Protein AF-A0A811MBF2-F1 (afdb_monomer_lite)

InterPro domains:
  IPR002937 Amine oxidase [PF01593] (70-263)
  IPR036188 FAD/NAD(P)-binding domain superfamily [SSF51905] (70-262)
  IPR050464 Zeta Carotene Desaturase and Related Oxidoreductases [PTHR42923] (68-263)

Secondary structure (DSSP, 8-state):
-PPPPPPGGGSHHHHHHHHHHHHHHHHHHHHHHHHHHTS---------------EEE-THHHHTSEEE-SSS-EEESS---EETT-HHHHHHHHHTT-GGGEEEPPSEEEEE-TTSTT-EEEEE--TT-SSHHHHHHHH--SS--HHHHHHHHHHHHHHHHHHHHHHHHTTTSBHHHHHHHTT--HHHIIIIIHHHHHHHHSS-TTTSBHHHHHHHHHHHHHSTTTT-EEEESS-HIIIIIHHHHHHHHTTT-EE-SS-----PPP-

Radius of gyration: 23.05 Å; chains: 1; bounding box: 49×71×62 Å

Foldseek 3Di:
DDDDDDDPPVCVVVVVVVVVVVVVVVVVVVVVVVVVVPDDDDDDDDDDDDADAAEDDACAVQLVQWDADPVGDIDGVDADKDAPLPVVVCVLCVVLVQNVQWAWDALKDWAQDPVDPPDIWMQHQDLPDQFRNLVSLVPTPPQDDPVLSVLVVQLCVCLQVVPPVVLVVQQVDFQQRSCVVSVRDVSNQVRPVQVVVCVQPNDHSRPHGSSSVSVQVNQNRNDSRRGTIIDGNDDRNVSPVVSVQVVSVVSVHDYDYPDDDPDDDDD

pLDDT: me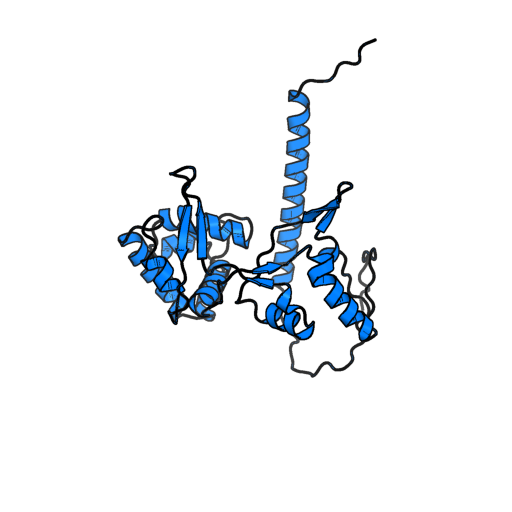an 74.07, std 22.41, range [22.8, 96.19]

Structure (mmCIF, N/CA/C/O backbone):
data_AF-A0A811MBF2-F1
#
_entry.id   AF-A0A811MBF2-F1
#
loop_
_atom_site.group_PDB
_atom_site.id
_atom_site.type_symbol
_atom_site.label_atom_id
_atom_site.label_alt_id
_atom_site.label_comp_id
_atom_site.label_asym_id
_atom_site.label_entity_id
_atom_site.label_seq_id
_atom_site.pdbx_PDB_ins_code
_atom_site.Cartn_x
_atom_site.Cartn_y
_atom_site.Cartn_z
_atom_site.occupancy
_atom_site.B_iso_or_equiv
_atom_site.auth_seq_id
_atom_site.auth_comp_id
_atom_site.auth_asym_id
_atom_site.auth_atom_id
_atom_site.pdbx_PDB_model_num
ATOM 1 N N . MET A 1 1 ? -26.032 52.764 3.523 1.00 35.91 1 MET A N 1
ATOM 2 C CA . MET A 1 1 ? -24.667 52.686 4.085 1.00 35.91 1 MET A CA 1
ATOM 3 C C . MET A 1 1 ? -24.124 51.307 3.730 1.00 35.91 1 MET A C 1
ATOM 5 O O . MET A 1 1 ? -24.460 50.338 4.392 1.00 35.91 1 MET A O 1
ATOM 9 N N . ALA A 1 2 ? -23.457 51.191 2.578 1.00 30.20 2 ALA A N 1
ATOM 10 C CA . ALA A 1 2 ? -22.986 49.915 2.039 1.00 30.20 2 ALA A CA 1
ATOM 11 C C . ALA A 1 2 ? -21.617 49.575 2.647 1.00 30.20 2 ALA A C 1
ATOM 13 O O . ALA A 1 2 ? -20.680 50.363 2.529 1.00 30.20 2 ALA A O 1
ATOM 14 N N . LEU A 1 3 ? -21.520 48.429 3.322 1.00 31.78 3 LEU A N 1
ATOM 15 C CA . LEU A 1 3 ? -20.260 47.874 3.812 1.00 31.78 3 LEU A CA 1
ATOM 16 C C . LEU A 1 3 ? -19.504 47.262 2.627 1.00 31.78 3 LEU A C 1
ATOM 18 O O . LEU A 1 3 ? -20.006 46.360 1.960 1.00 31.78 3 LEU A O 1
ATOM 22 N N . ALA A 1 4 ? -18.315 47.791 2.348 1.00 34.44 4 ALA A N 1
ATOM 23 C CA . ALA A 1 4 ? -17.444 47.323 1.279 1.00 34.44 4 ALA A CA 1
ATOM 24 C C . ALA A 1 4 ? -16.901 45.917 1.590 1.00 34.44 4 ALA A C 1
ATOM 26 O O . ALA A 1 4 ? -16.274 45.699 2.626 1.00 34.44 4 ALA A O 1
ATOM 27 N N . VAL A 1 5 ? -17.120 44.972 0.675 1.00 36.19 5 VAL A N 1
ATOM 28 C CA . VAL A 1 5 ? -16.482 43.648 0.686 1.00 36.19 5 VAL A CA 1
ATOM 29 C C . VAL A 1 5 ? -15.061 43.800 0.119 1.00 36.19 5 VAL A C 1
ATOM 31 O O . VAL A 1 5 ? -14.921 44.299 -1.000 1.00 36.19 5 VAL A O 1
ATOM 34 N N . PRO A 1 6 ? -13.992 43.422 0.845 1.00 35.34 6 PRO A N 1
ATOM 35 C CA . PRO A 1 6 ? -12.628 43.569 0.347 1.00 35.34 6 PRO A CA 1
ATOM 36 C C . PRO A 1 6 ? -12.298 42.507 -0.716 1.00 35.34 6 PRO A C 1
ATOM 38 O O . PRO A 1 6 ? -12.704 41.351 -0.612 1.00 35.34 6 PRO A O 1
ATOM 41 N N . SER A 1 7 ? -11.550 42.919 -1.745 1.00 34.53 7 SER A N 1
ATOM 42 C CA . SER A 1 7 ? -11.207 42.110 -2.927 1.00 34.53 7 SER A CA 1
ATOM 43 C C . SER A 1 7 ? -10.317 40.879 -2.625 1.00 34.53 7 SER A C 1
ATOM 45 O O . SER A 1 7 ? -9.602 40.879 -1.621 1.00 34.53 7 SER A O 1
ATOM 47 N N . PRO A 1 8 ? -10.271 39.862 -3.516 1.00 40.91 8 PRO A N 1
ATOM 48 C CA . PRO A 1 8 ? -9.603 38.564 -3.297 1.00 40.91 8 PRO A CA 1
ATOM 49 C C . PRO A 1 8 ? -8.087 38.606 -3.032 1.00 40.91 8 PRO A C 1
ATOM 51 O O . PRO A 1 8 ? -7.500 37.605 -2.626 1.00 40.91 8 PRO A O 1
ATOM 54 N N . VAL A 1 9 ? -7.432 39.749 -3.248 1.00 39.28 9 VAL A N 1
ATOM 55 C CA . VAL A 1 9 ? -5.968 39.887 -3.167 1.00 39.28 9 VAL A CA 1
ATOM 56 C C . VAL A 1 9 ? -5.466 39.996 -1.715 1.00 39.28 9 VAL A C 1
ATOM 58 O O . VAL A 1 9 ? -4.301 39.722 -1.441 1.00 39.28 9 VAL A O 1
ATOM 61 N N . THR A 1 10 ? -6.333 40.311 -0.746 1.00 38.22 10 THR A N 1
ATOM 62 C CA . THR A 1 10 ? -5.935 40.498 0.665 1.00 38.22 10 THR A CA 1
ATOM 63 C C . THR A 1 10 ? -5.893 39.208 1.498 1.00 38.22 10 THR A C 1
ATOM 65 O O . THR A 1 10 ? -5.309 39.209 2.580 1.00 38.22 10 THR A O 1
ATOM 68 N N . TRP A 1 11 ? -6.440 38.089 1.003 1.00 32.41 11 TRP A N 1
ATOM 69 C CA . TRP A 1 11 ? -6.531 36.817 1.747 1.00 32.41 11 TRP A CA 1
ATOM 70 C C . TRP A 1 11 ? -5.390 35.827 1.469 1.00 32.41 11 TRP A C 1
ATOM 72 O O . TRP A 1 11 ? -5.119 34.945 2.289 1.00 32.41 11 TRP A O 1
ATOM 82 N N . ALA A 1 12 ? -4.677 35.982 0.351 1.00 32.72 12 ALA A N 1
ATOM 83 C CA . ALA A 1 12 ? -3.612 35.066 -0.060 1.00 32.72 12 ALA A CA 1
ATOM 84 C C . ALA A 1 12 ? -2.465 34.908 0.970 1.00 32.72 12 ALA A C 1
ATOM 86 O O . ALA A 1 12 ? -2.059 33.770 1.221 1.00 32.72 12 ALA A O 1
ATOM 87 N N . PRO A 1 13 ? -1.970 35.970 1.646 1.00 31.62 13 PRO A N 1
ATOM 88 C CA . PRO A 1 13 ? -0.874 35.829 2.609 1.00 31.62 13 PRO A CA 1
ATOM 89 C C . PRO A 1 13 ? -1.280 35.038 3.860 1.00 31.62 13 PRO A C 1
ATOM 91 O O . PRO A 1 13 ? -0.499 34.237 4.368 1.00 31.62 13 PRO A O 1
ATOM 94 N N . LEU A 1 14 ? -2.518 35.218 4.335 1.00 31.67 14 LEU A N 1
ATOM 95 C CA . LEU A 1 14 ? -3.053 34.544 5.523 1.00 31.67 14 LEU A CA 1
ATOM 96 C C . LEU A 1 14 ? -3.277 33.049 5.278 1.00 31.67 14 LEU A C 1
ATOM 98 O O . LEU A 1 14 ? -2.923 32.237 6.131 1.00 31.67 14 LEU A O 1
ATOM 102 N N . VAL A 1 15 ? -3.785 32.676 4.099 1.00 35.84 15 VAL A N 1
ATOM 103 C CA . VAL A 1 15 ? -3.974 31.269 3.707 1.00 35.84 15 VAL A CA 1
ATOM 104 C C . VAL A 1 15 ? -2.626 30.564 3.535 1.00 35.84 15 VAL A C 1
ATOM 106 O O . VAL A 1 15 ? -2.436 29.473 4.072 1.00 35.84 15 VAL A O 1
ATOM 109 N N . VAL A 1 16 ? -1.646 31.205 2.888 1.00 33.22 16 VAL A N 1
ATOM 110 C CA . VAL A 1 16 ? -0.284 30.656 2.756 1.00 33.22 16 VAL A CA 1
ATOM 111 C C . VAL A 1 16 ? 0.379 30.495 4.126 1.00 33.22 16 VAL A C 1
ATOM 113 O O . VAL A 1 16 ? 0.995 29.462 4.391 1.00 33.22 16 VAL A O 1
ATOM 116 N N . MET A 1 17 ? 0.210 31.449 5.045 1.00 28.80 17 MET A N 1
ATOM 117 C CA . MET A 1 17 ? 0.771 31.367 6.398 1.00 28.80 17 MET A CA 1
ATOM 118 C C . MET A 1 17 ? 0.110 30.256 7.236 1.00 28.80 17 MET A C 1
ATOM 120 O O . MET A 1 17 ? 0.808 29.540 7.962 1.00 28.80 17 MET A O 1
ATOM 124 N N . LEU A 1 18 ? -1.204 30.041 7.080 1.00 31.06 18 LEU A N 1
ATOM 125 C CA . LEU A 1 18 ? -1.942 28.955 7.736 1.00 31.06 18 LEU A CA 1
ATOM 126 C C . LEU A 1 18 ? -1.506 27.579 7.211 1.00 31.06 18 LEU A C 1
ATOM 128 O O . LEU A 1 18 ? -1.198 26.685 8.001 1.00 31.06 18 LEU A O 1
ATOM 132 N N . LEU A 1 19 ? -1.404 27.427 5.887 1.00 31.17 19 LEU A N 1
ATOM 133 C CA . LEU A 1 19 ? -0.973 26.188 5.234 1.00 31.17 19 LEU A CA 1
ATOM 134 C C . LEU A 1 19 ? 0.489 25.859 5.558 1.00 31.17 19 LEU A C 1
ATOM 136 O O . LEU A 1 19 ? 0.807 24.719 5.899 1.00 31.17 19 LEU A O 1
ATOM 140 N N . THR A 1 20 ? 1.366 26.866 5.579 1.00 32.59 20 THR A N 1
ATOM 141 C CA . THR A 1 20 ? 2.769 26.703 5.994 1.00 32.59 20 THR A CA 1
ATOM 142 C C . THR A 1 20 ? 2.868 26.333 7.480 1.00 32.59 20 THR A C 1
ATOM 144 O O . THR A 1 20 ? 3.705 25.518 7.874 1.00 32.59 20 THR A O 1
ATOM 147 N N . GLY A 1 21 ? 1.991 26.884 8.325 1.00 28.06 21 GLY A N 1
ATOM 148 C CA . GLY A 1 21 ? 1.884 26.536 9.743 1.00 28.06 21 GLY A CA 1
ATOM 149 C C . GLY A 1 21 ? 1.421 25.094 9.977 1.00 28.06 21 GLY A C 1
ATOM 150 O O . GLY A 1 21 ? 1.991 24.395 10.822 1.00 28.06 21 GLY A O 1
ATOM 151 N N . ILE A 1 22 ? 0.439 24.624 9.202 1.00 38.09 22 ILE A N 1
ATOM 152 C CA . ILE A 1 22 ? -0.060 23.241 9.228 1.00 38.09 22 ILE A CA 1
ATOM 153 C C . ILE A 1 22 ? 1.024 22.273 8.732 1.00 38.09 22 ILE A C 1
ATOM 155 O O . ILE A 1 22 ? 1.297 21.276 9.406 1.00 38.09 22 ILE A O 1
ATOM 159 N N . ALA A 1 23 ? 1.718 22.603 7.640 1.00 31.95 23 ALA A N 1
ATOM 160 C CA . ALA A 1 23 ? 2.832 21.815 7.112 1.00 31.95 23 ALA A CA 1
ATOM 161 C C . ALA A 1 23 ? 3.993 21.707 8.119 1.00 31.95 23 ALA A C 1
ATOM 163 O O . ALA A 1 23 ? 4.465 20.609 8.413 1.00 31.95 23 ALA A O 1
ATOM 164 N N . ARG A 1 24 ? 4.394 22.817 8.761 1.00 30.86 24 ARG A N 1
ATOM 165 C CA . ARG A 1 24 ? 5.439 22.809 9.808 1.00 30.86 24 ARG A CA 1
ATOM 166 C C . ARG A 1 24 ? 5.026 22.044 11.068 1.00 30.86 24 ARG A C 1
ATOM 168 O O . ARG A 1 24 ? 5.896 21.502 11.755 1.00 30.86 24 ARG A O 1
ATOM 175 N N . ARG A 1 25 ? 3.732 22.009 11.413 1.00 30.28 25 ARG A N 1
ATOM 176 C CA . ARG A 1 25 ? 3.219 21.191 12.529 1.00 30.28 25 ARG A CA 1
ATOM 177 C C . ARG A 1 25 ? 3.214 19.704 12.179 1.00 30.28 25 ARG A C 1
ATOM 179 O O . ARG A 1 25 ? 3.630 18.914 13.024 1.00 30.28 25 ARG A O 1
ATOM 186 N N . ARG A 1 26 ? 2.831 19.333 10.952 1.00 40.81 26 ARG A N 1
ATOM 187 C CA . ARG A 1 26 ? 2.904 17.945 10.461 1.00 40.81 26 ARG A CA 1
ATOM 188 C C . ARG A 1 26 ? 4.346 17.445 10.394 1.00 40.81 26 ARG A C 1
ATOM 190 O O . ARG A 1 26 ? 4.637 16.416 10.992 1.00 40.81 26 ARG A O 1
ATOM 197 N N . HIS A 1 27 ? 5.268 18.231 9.832 1.00 34.75 27 HIS A N 1
ATOM 198 C CA . HIS A 1 27 ? 6.694 17.887 9.789 1.00 34.75 27 HIS A CA 1
ATOM 199 C C . HIS A 1 27 ? 7.277 17.650 11.195 1.00 34.75 27 HIS A C 1
ATOM 201 O O . HIS A 1 27 ? 7.968 16.663 11.435 1.00 34.75 27 HIS A O 1
ATOM 207 N N . ARG A 1 28 ? 6.937 18.498 12.181 1.00 33.09 28 ARG A N 1
ATOM 208 C CA . ARG A 1 28 ? 7.374 18.297 13.576 1.00 33.09 28 ARG A CA 1
ATOM 209 C C . ARG A 1 28 ? 6.766 17.062 14.238 1.00 33.09 28 ARG A C 1
ATOM 211 O O . ARG A 1 28 ? 7.453 16.424 15.029 1.00 33.09 28 ARG A O 1
ATOM 218 N N . GLN A 1 29 ? 5.510 16.720 13.948 1.00 33.69 29 GLN A N 1
ATOM 219 C CA . GLN A 1 29 ? 4.919 15.480 14.459 1.00 33.69 29 GLN A CA 1
ATOM 220 C C . GLN A 1 29 ? 5.560 14.240 13.827 1.00 33.69 29 GLN A C 1
ATOM 222 O O . GLN A 1 29 ? 5.825 13.278 14.543 1.00 33.69 29 GLN A O 1
ATOM 227 N N . GLN A 1 30 ? 5.892 14.295 12.539 1.00 41.19 30 GLN A N 1
ATOM 228 C CA . GLN A 1 30 ? 6.512 13.195 11.801 1.00 41.19 30 GLN A CA 1
ATOM 229 C C . GLN A 1 30 ? 7.959 12.936 12.243 1.00 41.19 30 GLN A C 1
ATOM 231 O O . GLN A 1 30 ? 8.317 11.797 12.528 1.00 41.19 30 GLN A O 1
ATOM 236 N N . GLN A 1 31 ? 8.756 13.989 12.457 1.00 36.19 31 GLN A N 1
ATOM 237 C CA . GLN A 1 31 ? 10.101 13.880 13.047 1.00 36.19 31 GLN A CA 1
ATOM 238 C C . GLN A 1 31 ? 10.067 13.264 14.457 1.00 36.19 31 GLN A C 1
ATOM 240 O O . GLN A 1 31 ? 10.917 12.451 14.819 1.00 36.19 31 GLN A O 1
ATOM 245 N N . ARG A 1 32 ? 9.040 13.589 15.253 1.00 34.25 32 ARG A N 1
ATOM 246 C CA . ARG A 1 32 ? 8.837 13.005 16.588 1.00 34.25 32 ARG A CA 1
ATOM 247 C C . ARG A 1 32 ? 8.441 11.525 16.524 1.00 34.25 32 ARG A C 1
ATOM 249 O O . ARG A 1 32 ? 8.828 10.755 17.396 1.00 34.25 32 ARG A O 1
ATOM 256 N N . TRP A 1 33 ? 7.702 11.132 15.488 1.00 35.03 33 TRP A N 1
ATOM 257 C CA . TRP A 1 33 ? 7.312 9.746 15.219 1.00 35.03 33 TRP A CA 1
ATOM 258 C C . TRP A 1 33 ? 8.508 8.890 14.772 1.00 35.03 33 TRP A C 1
ATOM 260 O O . TRP A 1 33 ? 8.715 7.797 15.295 1.00 35.03 33 TRP A O 1
ATOM 270 N N . LEU A 1 34 ? 9.366 9.428 13.901 1.00 37.84 34 LEU A N 1
ATOM 271 C CA . LEU A 1 34 ? 10.615 8.784 13.472 1.00 37.84 34 LEU A CA 1
ATOM 272 C C . LEU A 1 34 ? 11.603 8.601 14.638 1.00 37.84 34 LEU A C 1
ATOM 274 O O . LEU A 1 34 ? 12.260 7.567 14.745 1.00 37.84 34 LEU A O 1
ATOM 278 N N . GLN A 1 35 ? 11.662 9.553 15.576 1.00 41.34 35 GLN A N 1
ATOM 279 C CA . GLN A 1 35 ? 12.455 9.399 16.804 1.00 41.34 35 GLN A CA 1
ATOM 280 C C . GLN A 1 35 ? 11.934 8.290 17.732 1.00 41.34 35 GLN A C 1
ATOM 282 O O . GLN A 1 35 ? 12.729 7.655 18.425 1.00 41.34 35 GLN A O 1
ATOM 287 N N . LEU A 1 36 ? 10.624 8.022 17.744 1.00 38.28 36 LEU A N 1
ATOM 288 C CA . LEU A 1 36 ? 10.040 6.925 18.527 1.00 38.28 36 LEU A CA 1
ATOM 289 C C . LEU A 1 36 ? 10.363 5.548 17.928 1.00 38.28 36 LEU A C 1
ATOM 291 O O . LEU A 1 36 ? 10.518 4.590 18.682 1.00 38.28 36 LEU A O 1
ATOM 295 N N . GLN A 1 37 ? 10.542 5.456 16.606 1.00 36.41 37 GLN A N 1
ATOM 296 C CA . GLN A 1 37 ? 10.948 4.219 15.927 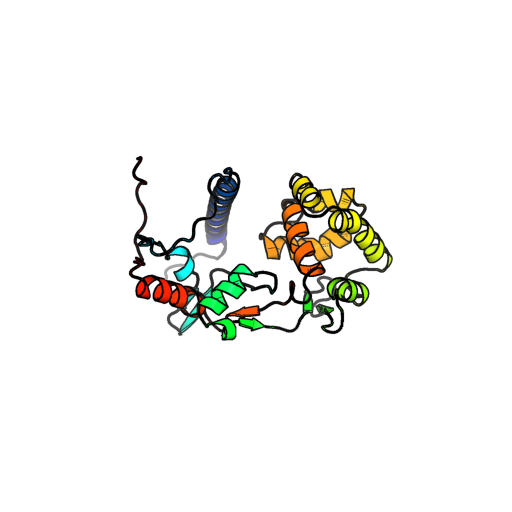1.00 36.41 37 GLN A CA 1
ATOM 297 C C . GLN A 1 37 ? 12.430 3.853 16.126 1.00 36.41 37 GLN A C 1
ATOM 299 O O . GLN A 1 37 ? 12.787 2.688 15.975 1.00 36.41 37 GLN A O 1
ATOM 304 N N . ARG A 1 38 ? 13.287 4.809 16.514 1.00 37.00 38 ARG A N 1
ATOM 305 C CA . ARG A 1 38 ? 14.732 4.600 16.741 1.00 37.00 38 ARG A CA 1
ATOM 306 C C . ARG A 1 38 ? 15.097 4.059 18.133 1.00 37.00 38 ARG A C 1
ATOM 308 O O . ARG A 1 38 ? 16.280 3.937 18.443 1.00 37.00 38 ARG A O 1
ATOM 315 N N . ARG A 1 39 ? 14.126 3.751 19.002 1.00 34.22 39 ARG A N 1
ATOM 316 C CA . ARG A 1 39 ? 14.416 3.169 20.327 1.00 34.22 39 ARG A CA 1
ATOM 317 C C . ARG A 1 39 ? 14.663 1.654 20.228 1.00 34.22 39 ARG A C 1
ATOM 319 O O . ARG A 1 39 ? 13.886 0.969 19.563 1.00 34.22 39 ARG A O 1
ATOM 326 N N . PRO A 1 40 ? 15.692 1.109 20.905 1.00 30.44 40 PRO A N 1
ATOM 327 C CA . PRO A 1 40 ? 15.982 -0.321 20.872 1.00 30.44 40 PRO A CA 1
ATOM 328 C C . PRO A 1 40 ? 14.830 -1.129 21.482 1.00 30.44 40 PRO A C 1
ATOM 330 O O . PRO A 1 40 ? 14.358 -0.836 22.583 1.00 30.44 40 PRO A O 1
ATOM 333 N N . ARG A 1 41 ? 14.377 -2.160 20.756 1.00 42.47 41 ARG A N 1
ATOM 334 C CA . ARG A 1 41 ? 13.403 -3.147 21.241 1.00 42.47 41 ARG A CA 1
ATOM 335 C C . ARG A 1 41 ? 14.106 -4.118 22.186 1.00 42.47 41 ARG A C 1
ATOM 337 O O . ARG A 1 41 ? 14.569 -5.171 21.762 1.00 42.47 41 ARG A O 1
ATOM 344 N N . HIS A 1 42 ? 14.156 -3.783 23.467 1.00 30.36 42 HIS A N 1
ATOM 345 C CA . HIS A 1 42 ? 14.353 -4.786 24.509 1.00 30.36 42 HIS A CA 1
ATOM 346 C C . HIS A 1 42 ? 13.024 -5.023 25.227 1.00 30.36 42 HIS A C 1
ATOM 348 O O . HIS A 1 42 ? 12.335 -4.062 25.557 1.00 30.36 42 HIS A O 1
ATOM 354 N N . LEU A 1 43 ? 12.715 -6.308 25.450 1.00 32.03 43 LEU A N 1
ATOM 355 C CA . LEU A 1 43 ? 11.483 -6.913 25.994 1.00 32.03 43 LEU A CA 1
ATOM 356 C C . LEU A 1 43 ? 10.442 -7.353 24.954 1.00 32.03 43 LEU A C 1
ATOM 358 O O . LEU A 1 43 ? 9.351 -6.807 24.870 1.00 32.03 43 LEU A O 1
ATOM 362 N N . MET A 1 44 ? 10.758 -8.427 24.230 1.00 28.45 44 MET A N 1
ATOM 363 C CA . MET A 1 44 ? 9.761 -9.371 23.709 1.00 28.45 44 MET A CA 1
ATOM 364 C C . MET A 1 44 ? 10.270 -10.785 24.017 1.00 28.45 44 MET A C 1
ATOM 366 O O . MET A 1 44 ? 10.798 -11.462 23.142 1.00 28.45 44 MET A O 1
ATOM 370 N N . ASN A 1 45 ? 10.185 -11.199 25.286 1.00 26.31 45 ASN A N 1
ATOM 371 C CA . ASN A 1 45 ? 10.306 -12.612 25.651 1.00 26.31 45 ASN A CA 1
ATOM 372 C C . ASN A 1 45 ? 8.898 -13.193 25.780 1.00 26.31 45 ASN A C 1
ATOM 374 O O . ASN A 1 45 ? 8.025 -12.580 26.395 1.00 26.31 45 ASN A O 1
ATOM 378 N N . GLY A 1 46 ? 8.697 -14.354 25.158 1.00 33.00 46 GLY A N 1
ATOM 379 C CA . GLY A 1 46 ? 7.423 -15.051 25.075 1.00 33.00 46 GLY A CA 1
ATOM 380 C C . GLY A 1 46 ? 6.830 -15.348 26.449 1.00 33.00 46 GLY A C 1
ATOM 381 O O . GLY A 1 46 ? 7.367 -16.140 27.217 1.00 33.00 46 GLY A O 1
ATOM 382 N N . GLY A 1 47 ? 5.687 -14.729 26.724 1.00 22.80 47 GLY A N 1
ATOM 383 C CA . GLY A 1 47 ? 4.797 -15.065 27.822 1.00 22.80 47 GLY A CA 1
ATOM 384 C C . GLY A 1 47 ? 3.366 -15.007 27.306 1.00 22.80 47 GLY A C 1
ATOM 385 O O . GLY A 1 47 ? 2.959 -14.016 26.706 1.00 22.80 47 GLY A O 1
ATOM 386 N N . SER A 1 48 ? 2.607 -16.083 27.504 1.00 27.80 48 SER A N 1
ATOM 387 C CA . SER A 1 48 ? 1.165 -16.123 27.251 1.00 27.80 48 SER A CA 1
ATOM 388 C C . SER A 1 48 ? 0.476 -15.071 28.128 1.00 27.80 48 SER A C 1
ATOM 390 O O . SER A 1 48 ? 0.251 -15.313 29.313 1.00 27.80 48 SER A O 1
ATOM 392 N N . VAL A 1 49 ? 0.120 -13.916 27.560 1.00 33.38 49 VAL A N 1
ATOM 393 C CA . VAL A 1 49 ? -0.627 -12.863 28.264 1.00 33.38 49 VAL A CA 1
ATOM 394 C C . VAL A 1 49 ? -2.095 -13.284 28.370 1.00 33.38 49 VAL A C 1
ATOM 396 O O . VAL A 1 49 ? -2.934 -12.909 27.556 1.00 33.38 49 VAL A O 1
ATOM 399 N N . ARG A 1 50 ? -2.421 -14.100 29.378 1.00 32.31 50 ARG A N 1
ATOM 400 C CA . ARG A 1 50 ? -3.802 -14.240 29.857 1.00 32.31 50 ARG A CA 1
ATOM 401 C C . ARG A 1 50 ? -4.053 -13.173 30.917 1.00 32.31 50 ARG A C 1
ATOM 403 O O . ARG A 1 50 ? -3.364 -13.144 31.928 1.00 32.31 50 ARG A O 1
ATOM 410 N N . GLY A 1 51 ? -5.070 -12.342 30.691 1.00 41.66 51 GLY A N 1
ATOM 411 C CA . GLY A 1 51 ? -5.751 -11.605 31.758 1.00 41.66 51 GLY A CA 1
ATOM 412 C C . GLY A 1 51 ? -5.026 -10.396 32.353 1.00 41.66 51 GLY A C 1
ATOM 413 O O . GLY A 1 51 ? -5.187 -10.146 33.542 1.00 41.66 51 GLY A O 1
ATOM 414 N N . CYS A 1 52 ? -4.268 -9.616 31.574 1.00 35.47 52 CYS A N 1
ATOM 415 C CA . CYS A 1 52 ? -3.876 -8.281 32.041 1.00 35.47 52 CYS A CA 1
ATOM 416 C C . CYS A 1 52 ? -5.084 -7.328 31.964 1.00 35.47 52 CYS A C 1
ATOM 418 O O . CYS A 1 52 ? -5.613 -7.136 30.866 1.00 35.47 52 CYS A O 1
ATOM 420 N N . PRO A 1 53 ? -5.510 -6.693 33.073 1.00 37.94 53 PRO A N 1
ATOM 421 C CA . PRO A 1 53 ? -6.471 -5.605 32.999 1.00 37.94 53 PRO A CA 1
ATOM 422 C C . PRO A 1 53 ? -5.828 -4.449 32.226 1.00 37.94 53 PRO A C 1
ATOM 424 O O . PRO A 1 53 ? -4.890 -3.805 32.694 1.00 37.94 53 PRO A O 1
ATOM 427 N N . LEU A 1 54 ? -6.305 -4.214 31.002 1.00 43.22 54 LEU A N 1
ATOM 428 C CA . LEU A 1 54 ? -5.895 -3.077 30.182 1.00 43.22 54 LEU A CA 1
ATOM 429 C C . LEU A 1 54 ? -6.522 -1.807 30.768 1.00 43.22 54 LEU A C 1
ATOM 431 O O . LEU A 1 54 ? -7.617 -1.393 30.383 1.00 43.22 54 LEU A O 1
ATOM 435 N N . SER A 1 55 ? -5.831 -1.189 31.725 1.00 39.50 55 SER A N 1
ATOM 436 C CA . SER A 1 55 ? -6.202 0.123 32.246 1.00 39.50 55 SER A CA 1
ATOM 437 C C . SER A 1 55 ? -5.692 1.215 31.300 1.00 39.50 55 SER A C 1
ATOM 439 O O . SER A 1 55 ? -4.527 1.609 31.359 1.00 39.50 55 SER A O 1
ATOM 441 N N . GLY A 1 56 ? -6.578 1.708 30.432 1.00 45.41 56 GLY A N 1
ATOM 442 C CA . GLY A 1 56 ? -6.384 2.947 29.679 1.00 45.41 56 GLY A CA 1
ATOM 443 C C . GLY A 1 56 ? -5.829 2.770 28.267 1.00 45.41 56 GLY A C 1
ATOM 444 O O . GLY A 1 56 ? -4.646 2.991 28.022 1.00 45.41 56 GLY A O 1
ATOM 445 N N . PHE A 1 57 ? -6.711 2.485 27.305 1.00 45.59 57 PHE A N 1
ATOM 446 C CA . PHE A 1 57 ? -6.425 2.729 25.889 1.00 45.59 57 PHE A CA 1
ATOM 447 C C . PHE A 1 57 ? -7.031 4.078 25.476 1.00 45.59 57 PHE A C 1
ATOM 449 O O . PHE A 1 57 ? -8.249 4.265 25.519 1.00 45.59 57 PHE A O 1
ATOM 456 N N . GLN A 1 58 ? -6.192 5.045 25.089 1.00 45.19 58 GLN A N 1
ATOM 457 C CA . GLN A 1 58 ? -6.666 6.337 24.590 1.00 45.19 58 GLN A CA 1
ATOM 458 C C . GLN A 1 58 ? -6.986 6.216 23.090 1.00 45.19 58 GLN A C 1
ATOM 460 O O . GLN A 1 58 ? -6.145 6.471 22.234 1.00 45.19 58 GLN A O 1
ATOM 465 N N . ALA A 1 59 ? -8.224 5.834 22.770 1.00 48.28 59 ALA A N 1
ATOM 466 C CA . ALA A 1 59 ? -8.683 5.555 21.401 1.00 48.28 59 ALA A CA 1
ATOM 467 C C . ALA A 1 59 ? -8.946 6.807 20.534 1.00 48.28 59 ALA A C 1
ATOM 469 O O . ALA A 1 59 ? -9.392 6.696 19.392 1.00 48.28 59 ALA A O 1
ATOM 470 N N . GLN A 1 60 ? -8.693 8.010 21.059 1.00 45.50 60 GLN A N 1
ATOM 471 C CA . GLN A 1 60 ? -9.190 9.239 20.443 1.00 45.50 60 GLN A CA 1
ATOM 472 C C . GLN A 1 60 ? -8.587 9.531 19.067 1.00 45.50 60 GLN A C 1
ATOM 474 O O . GLN A 1 60 ? -9.293 10.070 18.232 1.00 45.50 60 GLN A O 1
ATOM 479 N N . LEU A 1 61 ? -7.333 9.143 18.806 1.00 39.81 61 LEU A N 1
ATOM 480 C CA . LEU A 1 61 ? -6.684 9.409 17.515 1.00 39.81 61 LEU A CA 1
ATOM 481 C C . LEU A 1 61 ? -7.212 8.532 16.369 1.00 39.81 61 LEU A C 1
ATOM 483 O O . LEU A 1 61 ? -7.126 8.943 15.219 1.00 39.81 61 LEU A O 1
ATOM 487 N N . ILE A 1 62 ? -7.742 7.343 16.674 1.00 46.72 62 ILE A N 1
ATOM 488 C CA . ILE A 1 62 ? -8.237 6.408 15.652 1.00 46.72 62 ILE A CA 1
ATOM 489 C C . ILE A 1 62 ? -9.747 6.593 15.460 1.00 46.72 62 ILE A C 1
ATOM 491 O O . ILE A 1 62 ? -10.228 6.614 14.332 1.00 46.72 62 ILE A O 1
ATOM 495 N N . LEU A 1 63 ? -10.494 6.843 16.541 1.00 51.88 63 LEU A N 1
ATOM 496 C CA . LEU A 1 63 ? -11.932 7.126 16.465 1.00 51.88 63 LEU A CA 1
ATOM 497 C C . LEU A 1 63 ? -12.253 8.512 15.884 1.00 51.88 63 LEU A C 1
ATOM 499 O O . LEU A 1 63 ? -13.360 8.713 15.406 1.00 51.88 63 LEU A O 1
ATOM 503 N N . SER A 1 64 ? -11.307 9.459 15.892 1.00 52.09 64 SER A N 1
ATOM 504 C CA . SER A 1 64 ? -11.470 10.772 15.245 1.00 52.09 64 SER A CA 1
ATOM 505 C C . SER A 1 64 ? -11.011 10.799 13.781 1.00 52.09 64 SER A C 1
ATOM 507 O O . SER A 1 64 ? -10.780 11.881 13.245 1.00 52.09 64 SER A O 1
ATOM 509 N N . SER A 1 65 ? -10.783 9.639 13.157 1.00 60.94 65 SER A N 1
ATOM 510 C CA . SER A 1 65 ? -10.301 9.547 11.770 1.00 60.94 65 SER A CA 1
ATOM 511 C C . SER A 1 65 ? -11.382 9.828 10.723 1.00 60.94 65 SER A C 1
ATOM 513 O O . SER A 1 65 ? -11.045 10.044 9.560 1.00 60.94 65 SER A O 1
ATOM 515 N N . CYS A 1 66 ? -12.657 9.892 11.123 1.00 74.50 66 CYS A N 1
ATOM 516 C CA . CYS A 1 66 ? -13.762 10.306 10.264 1.00 74.50 66 CYS A CA 1
ATOM 517 C C . CYS A 1 66 ? -14.700 11.258 11.017 1.00 74.50 66 CYS A C 1
ATOM 519 O O . CYS A 1 66 ? -14.953 11.071 12.209 1.00 74.50 66 CYS A O 1
ATOM 521 N N . LEU A 1 67 ? -15.217 12.266 10.320 1.00 75.44 67 LEU A N 1
ATOM 522 C CA . LEU A 1 67 ? -16.219 13.208 10.817 1.00 75.44 67 LEU A CA 1
ATOM 523 C C . LEU A 1 67 ? -17.454 13.127 9.929 1.00 75.44 67 LEU A C 1
ATOM 525 O O . LEU A 1 67 ? -17.313 13.027 8.716 1.00 75.44 67 LEU A O 1
ATOM 529 N N . LYS A 1 68 ? -18.638 13.183 10.533 1.00 84.06 68 LYS A N 1
ATOM 530 C CA . LYS A 1 68 ? -19.906 13.289 9.813 1.00 84.06 68 LYS A CA 1
ATOM 531 C C . LYS A 1 68 ? -20.351 14.751 9.814 1.00 84.06 68 LYS A C 1
ATOM 533 O O . LYS A 1 68 ? -20.301 15.370 10.880 1.00 84.06 68 LYS A O 1
ATOM 538 N N . ASP A 1 69 ? -20.718 15.302 8.662 1.00 86.06 69 ASP A N 1
ATOM 539 C CA . ASP A 1 69 ? -21.285 16.654 8.585 1.00 86.06 69 ASP A CA 1
ATOM 540 C C . ASP A 1 69 ? -22.788 16.684 8.908 1.00 86.06 69 ASP A C 1
ATOM 542 O O . ASP A 1 69 ? -23.385 15.687 9.324 1.00 86.06 69 ASP A O 1
ATOM 546 N N . GLU A 1 70 ? -23.378 17.872 8.765 1.00 86.88 70 GLU A N 1
ATOM 547 C CA . GLU A 1 70 ? -24.798 18.131 9.004 1.00 86.88 70 GLU A CA 1
ATOM 548 C C . GLU A 1 70 ? -25.703 17.460 7.957 1.00 86.88 70 GLU A C 1
ATOM 550 O O . GLU A 1 70 ? -26.812 17.045 8.299 1.00 86.88 70 GLU A O 1
ATOM 555 N N . ASP A 1 71 ? -25.214 17.287 6.726 1.00 89.88 71 ASP A N 1
ATOM 556 C CA . ASP A 1 71 ? -25.929 16.636 5.620 1.00 89.88 71 ASP A CA 1
ATOM 557 C C . ASP A 1 71 ? -25.893 15.099 5.728 1.00 89.88 71 ASP A C 1
ATOM 559 O O . ASP A 1 71 ? -26.712 14.384 5.146 1.00 89.88 71 ASP A O 1
ATOM 563 N N . GLY A 1 72 ? -24.990 14.581 6.557 1.00 85.25 72 GLY A N 1
ATOM 564 C CA . GLY A 1 72 ? -24.841 13.174 6.875 1.00 85.25 72 GLY A CA 1
ATOM 565 C C . GLY A 1 72 ? -23.735 12.459 6.101 1.00 85.25 72 GLY A C 1
ATOM 566 O O . GLY A 1 72 ? -23.632 11.231 6.211 1.00 85.25 72 GLY A O 1
ATOM 567 N N . ASP A 1 73 ? -22.891 13.209 5.401 1.00 86.94 73 ASP A N 1
ATOM 568 C CA . ASP A 1 73 ? -21.730 12.723 4.671 1.00 86.94 73 ASP A CA 1
ATOM 569 C C . ASP A 1 73 ? -20.509 12.590 5.585 1.00 86.94 73 ASP A C 1
ATOM 571 O O . ASP A 1 73 ? -20.313 13.333 6.551 1.00 86.94 73 ASP A O 1
ATOM 575 N N . TRP A 1 74 ? -19.670 11.597 5.287 1.00 85.69 74 TRP A N 1
ATOM 576 C CA . TRP A 1 74 ? -18.469 11.296 6.061 1.00 85.69 74 TRP A CA 1
ATOM 577 C C . TRP A 1 74 ? -17.209 11.830 5.377 1.00 85.69 74 TRP A C 1
ATOM 579 O O . TRP A 1 74 ? -16.954 11.553 4.208 1.00 85.69 74 TRP A O 1
ATOM 589 N N . TYR A 1 75 ? -16.360 12.501 6.153 1.00 83.44 75 TYR A N 1
ATOM 590 C CA . TYR A 1 75 ? -15.054 13.007 5.739 1.00 83.44 75 TYR A CA 1
ATOM 591 C C . TYR A 1 75 ? -13.965 12.287 6.512 1.00 83.44 75 TYR A C 1
ATOM 593 O O . TYR A 1 75 ? -13.918 12.346 7.743 1.00 83.44 75 TYR A O 1
ATOM 601 N N . GLU A 1 76 ? -13.065 11.624 5.795 1.00 82.75 76 GLU A N 1
ATOM 602 C CA . GLU A 1 76 ? -11.960 10.889 6.401 1.00 82.75 76 GLU A CA 1
ATOM 603 C C . GLU A 1 76 ? -10.679 11.726 6.458 1.00 82.75 76 GLU A C 1
ATOM 605 O O . GLU A 1 76 ? -10.392 12.543 5.583 1.00 82.75 76 GLU A O 1
ATOM 610 N N . THR A 1 77 ? -9.848 11.489 7.474 1.00 82.19 77 THR A N 1
ATOM 611 C CA . THR A 1 77 ? -8.542 12.151 7.613 1.00 82.19 77 THR A CA 1
ATOM 612 C C . THR A 1 77 ? -7.544 11.754 6.525 1.00 82.19 77 THR A C 1
ATOM 614 O O . THR A 1 77 ? -6.558 12.460 6.306 1.00 82.19 77 THR A O 1
ATOM 617 N N . GLY A 1 78 ? -7.775 10.619 5.868 1.00 81.00 78 GLY A N 1
ATOM 618 C CA . GLY A 1 78 ? -6.956 10.104 4.781 1.00 81.00 78 GLY A CA 1
ATOM 619 C C . GLY A 1 78 ? -7.615 8.891 4.139 1.00 81.00 78 GLY A C 1
ATOM 620 O O . GLY A 1 78 ? -8.416 8.214 4.777 1.00 81.00 78 GLY A O 1
ATOM 621 N N . LEU A 1 79 ? -7.260 8.619 2.885 1.00 84.75 79 LEU A N 1
ATOM 622 C CA . LEU A 1 79 ? -7.698 7.421 2.178 1.00 84.75 79 LEU A CA 1
ATOM 623 C C . LEU A 1 79 ? -6.863 6.227 2.649 1.00 84.75 79 LEU A C 1
ATOM 625 O O . LEU A 1 79 ? -5.645 6.214 2.460 1.00 84.75 79 LEU A O 1
ATOM 629 N N . HIS A 1 80 ? -7.509 5.229 3.248 1.00 88.88 80 HIS A N 1
ATOM 630 C CA . HIS A 1 80 ? -6.832 4.041 3.764 1.00 88.88 80 HIS A CA 1
ATOM 631 C C . HIS A 1 80 ? -7.054 2.842 2.842 1.00 88.88 80 HIS A C 1
ATOM 633 O O . HIS A 1 80 ? -8.188 2.482 2.532 1.00 88.88 80 HIS A O 1
ATOM 639 N N . ILE A 1 81 ? -5.956 2.205 2.436 1.00 89.81 81 ILE A N 1
ATOM 640 C CA . ILE A 1 81 ? -5.961 0.992 1.617 1.00 89.81 81 ILE A CA 1
ATOM 641 C C . ILE A 1 81 ? -5.399 -0.153 2.456 1.00 89.81 81 ILE A C 1
ATOM 643 O O . ILE A 1 81 ? -4.323 -0.041 3.045 1.00 89.81 81 ILE A O 1
ATOM 647 N N . PHE A 1 82 ? -6.125 -1.265 2.494 1.00 91.56 82 PHE A N 1
ATOM 648 C CA . PHE A 1 82 ? -5.708 -2.487 3.168 1.00 91.56 82 PHE A CA 1
ATOM 649 C C . PHE A 1 82 ? -5.090 -3.440 2.150 1.00 91.56 82 PHE A C 1
ATOM 651 O O . PHE A 1 82 ? -5.683 -3.710 1.108 1.00 91.56 82 PHE A O 1
ATOM 658 N N . PHE A 1 83 ? -3.896 -3.948 2.449 1.00 90.88 83 PHE A N 1
ATOM 659 C CA . PHE A 1 83 ? -3.183 -4.879 1.577 1.00 90.88 83 PHE A CA 1
ATOM 660 C C . PHE A 1 83 ? -3.290 -6.312 2.087 1.00 90.88 83 PHE A C 1
ATOM 662 O O . PHE A 1 83 ? -3.263 -6.551 3.296 1.00 90.88 83 PHE A O 1
ATOM 669 N N . GLY A 1 84 ? -3.310 -7.279 1.166 1.00 88.19 84 GLY A N 1
ATOM 670 C CA . GLY A 1 84 ? -3.223 -8.700 1.513 1.00 88.19 84 GLY A CA 1
ATOM 671 C C . GLY A 1 84 ? -1.988 -9.031 2.356 1.00 88.19 84 GLY A C 1
ATOM 672 O O . GLY A 1 84 ? -2.083 -9.809 3.297 1.00 88.19 84 GLY A O 1
ATOM 673 N N . ALA A 1 85 ? -0.869 -8.339 2.145 1.00 87.50 85 ALA A N 1
ATOM 674 C CA . ALA A 1 85 ? 0.348 -8.556 2.928 1.00 87.50 85 ALA A CA 1
ATOM 675 C C . ALA A 1 85 ? 0.276 -8.095 4.401 1.00 87.50 85 ALA A C 1
ATOM 677 O O . ALA A 1 85 ? 1.267 -8.163 5.134 1.00 87.50 85 ALA A O 1
ATOM 678 N N . TYR A 1 86 ? -0.861 -7.567 4.869 1.00 89.19 86 TYR A N 1
ATOM 679 C CA . TYR A 1 86 ? -1.040 -7.127 6.254 1.00 89.19 86 TYR A CA 1
ATOM 680 C C . TYR A 1 86 ? -1.575 -8.256 7.142 1.00 89.19 86 TYR A C 1
ATOM 682 O O . TYR A 1 86 ? -2.674 -8.162 7.682 1.00 89.19 86 TYR A O 1
ATOM 690 N N . LEU A 1 87 ? -0.769 -9.302 7.349 1.00 88.62 87 LEU A N 1
ATOM 691 C CA . LEU A 1 87 ? -1.161 -10.507 8.101 1.00 88.62 87 LEU A CA 1
ATOM 692 C C . LEU A 1 87 ? -1.728 -10.208 9.498 1.00 88.62 87 LEU A C 1
ATOM 694 O O . LEU A 1 87 ? -2.753 -10.757 9.878 1.00 88.62 87 LEU A O 1
ATOM 698 N N . ASN A 1 88 ? -1.121 -9.282 10.246 1.00 92.50 88 ASN A N 1
ATOM 699 C CA . ASN A 1 88 ? -1.627 -8.914 11.575 1.00 92.50 88 ASN A CA 1
ATOM 700 C C . ASN A 1 88 ? -2.995 -8.223 11.517 1.00 92.50 88 ASN A C 1
ATOM 702 O O . ASN A 1 88 ? -3.802 -8.388 12.425 1.00 92.50 88 ASN A O 1
ATOM 706 N N . ILE A 1 89 ? -3.260 -7.448 10.461 1.00 92.50 89 ILE A N 1
ATOM 707 C CA . ILE A 1 89 ? -4.571 -6.826 10.265 1.00 92.50 89 ILE A CA 1
ATOM 708 C C . ILE A 1 89 ? -5.587 -7.879 9.831 1.00 92.50 89 ILE A C 1
ATOM 710 O O . ILE A 1 89 ? -6.698 -7.870 10.342 1.00 92.50 89 ILE A O 1
ATOM 714 N N . GLN A 1 90 ? -5.208 -8.822 8.964 1.00 90.75 90 GLN A N 1
ATOM 715 C CA . GLN A 1 90 ? -6.086 -9.940 8.618 1.00 90.75 90 GLN A CA 1
ATOM 716 C C . GLN A 1 90 ? -6.471 -10.756 9.857 1.00 90.75 90 GLN A C 1
ATOM 718 O O . GLN A 1 90 ? -7.655 -10.975 10.095 1.00 90.75 90 GLN A O 1
ATOM 723 N N . ASN A 1 91 ? -5.492 -11.108 10.696 1.00 94.19 91 ASN A N 1
ATOM 724 C CA . ASN A 1 91 ? -5.739 -11.817 11.951 1.00 94.19 91 ASN A CA 1
ATOM 725 C C . ASN A 1 91 ? -6.656 -11.015 12.881 1.00 94.19 91 ASN A C 1
ATOM 727 O O . ASN A 1 91 ? -7.604 -11.573 13.414 1.00 94.19 91 ASN A O 1
ATOM 731 N N . LEU A 1 92 ? -6.436 -9.702 13.025 1.00 94.38 92 LEU A N 1
ATOM 732 C CA . LEU A 1 92 ? -7.307 -8.835 13.823 1.00 94.38 92 LEU A CA 1
ATOM 733 C C . LEU A 1 92 ? -8.755 -8.841 13.309 1.00 94.38 92 LEU A C 1
ATOM 735 O O . LEU A 1 92 ? -9.690 -8.928 14.101 1.00 94.38 92 LEU A O 1
ATOM 739 N N . PHE A 1 93 ? -8.954 -8.745 11.993 1.00 95.06 93 PHE A N 1
ATOM 740 C CA . PHE A 1 93 ? -10.291 -8.795 11.399 1.00 95.06 93 PHE A CA 1
ATOM 741 C C . PHE A 1 93 ? -10.957 -10.159 11.626 1.00 95.06 93 PHE A C 1
ATOM 743 O O . PHE A 1 93 ? -12.153 -10.191 11.918 1.00 95.06 93 PHE A O 1
ATOM 750 N N . GLY A 1 94 ? -10.192 -11.254 11.559 1.00 95.56 94 GLY A N 1
ATOM 751 C CA . GLY A 1 94 ? -10.664 -12.606 11.866 1.00 95.56 94 GLY A CA 1
ATOM 752 C C . GLY A 1 94 ? -11.020 -12.803 13.339 1.00 95.56 94 GLY A C 1
ATOM 753 O O . GLY A 1 94 ? -12.116 -13.256 13.657 1.00 95.56 94 GLY A O 1
ATOM 754 N N . GLU A 1 95 ? -10.155 -12.372 14.259 1.00 95.56 95 GLU A N 1
ATOM 755 C CA . GLU A 1 95 ? -10.389 -12.442 15.710 1.00 95.56 95 GLU A CA 1
ATOM 756 C C . GLU A 1 95 ? -11.621 -11.641 16.159 1.00 95.56 95 GLU A C 1
ATOM 758 O O . GLU A 1 95 ? -12.272 -11.987 17.148 1.00 95.56 95 GLU A O 1
ATOM 763 N N . LEU A 1 96 ? -11.951 -10.569 15.436 1.00 94.75 96 LEU A N 1
ATOM 764 C CA . LEU A 1 96 ? -13.134 -9.742 15.673 1.00 94.75 96 LEU A CA 1
ATOM 765 C C . LEU A 1 96 ? -14.368 -10.198 14.876 1.00 94.75 96 LEU A C 1
ATOM 767 O O . LEU A 1 96 ? -15.447 -9.645 15.087 1.00 94.75 96 LEU A O 1
ATOM 771 N N . GLY A 1 97 ? -14.235 -11.172 13.970 1.00 95.88 97 GLY A N 1
ATOM 772 C CA . GLY A 1 97 ? -15.327 -11.650 13.117 1.00 95.88 97 GLY A CA 1
ATOM 773 C C . GLY A 1 97 ? -15.851 -10.599 12.129 1.00 95.88 97 GLY A C 1
ATOM 774 O O . GLY A 1 97 ? -17.042 -10.577 11.823 1.00 95.88 97 GLY A O 1
ATOM 775 N N . ILE A 1 98 ? -14.989 -9.694 11.654 1.00 96.19 98 ILE A N 1
ATOM 776 C CA . ILE A 1 98 ? -15.349 -8.570 10.766 1.00 96.19 98 ILE A CA 1
ATOM 777 C C . ILE A 1 98 ? -14.687 -8.644 9.384 1.00 96.19 98 ILE A C 1
ATOM 779 O O . ILE A 1 98 ? -14.654 -7.650 8.663 1.00 96.19 98 ILE A O 1
ATOM 783 N N . GLU A 1 99 ? -14.180 -9.808 8.982 1.00 94.44 99 GLU A N 1
ATOM 784 C CA . GLU A 1 99 ? -13.498 -10.036 7.694 1.00 94.44 99 GLU A CA 1
ATOM 785 C C . GLU A 1 99 ? -14.338 -9.581 6.491 1.00 94.44 99 GLU A C 1
ATOM 787 O O . GLU A 1 99 ? -13.813 -8.983 5.553 1.00 94.44 99 GLU A O 1
ATOM 792 N N . GLY A 1 100 ? -15.662 -9.777 6.559 1.00 94.50 100 GLY A N 1
ATOM 793 C CA . GLY A 1 100 ? -16.611 -9.353 5.526 1.00 94.50 100 GLY A CA 1
ATOM 794 C C . GLY A 1 100 ? -16.702 -7.836 5.311 1.00 94.50 100 GLY A C 1
ATOM 795 O O . GLY A 1 100 ? -17.294 -7.409 4.325 1.00 94.50 100 GLY A O 1
ATOM 796 N N . ARG A 1 101 ? -16.104 -7.018 6.192 1.00 94.31 101 ARG A N 1
ATOM 797 C CA . ARG A 1 101 ? -16.035 -5.555 6.031 1.00 94.31 101 ARG A CA 1
ATOM 798 C C . ARG A 1 101 ? -14.958 -5.111 5.039 1.00 94.31 101 ARG A C 1
ATOM 800 O O . ARG A 1 101 ? -14.952 -3.950 4.638 1.00 94.31 101 ARG A O 1
ATOM 807 N N . LEU A 1 102 ? -14.043 -6.004 4.646 1.00 94.62 102 LEU A N 1
ATOM 808 C CA . LEU A 1 102 ? -13.009 -5.724 3.647 1.00 94.62 102 LEU A CA 1
ATOM 809 C C . LEU A 1 102 ? -13.529 -5.997 2.231 1.00 94.62 102 LEU A C 1
ATOM 811 O O . LEU A 1 102 ? -13.702 -7.138 1.807 1.00 94.62 102 LEU A O 1
ATOM 815 N N . GLN A 1 103 ? -13.715 -4.928 1.463 1.00 94.19 103 GLN A N 1
ATOM 816 C CA . GLN A 1 103 ? -14.104 -4.968 0.059 1.00 94.19 103 GLN A CA 1
ATOM 817 C C . GLN A 1 103 ? -12.875 -5.087 -0.842 1.00 94.19 103 GLN A C 1
ATOM 819 O O . GLN A 1 103 ? -12.335 -4.087 -1.330 1.00 94.19 103 GLN A O 1
ATOM 824 N N . TRP A 1 104 ? -12.442 -6.324 -1.072 1.00 93.62 104 TRP A N 1
ATOM 825 C CA . TRP A 1 104 ? -11.352 -6.636 -1.992 1.00 93.62 104 TRP A CA 1
ATOM 826 C C . TRP A 1 104 ? -11.678 -6.199 -3.421 1.00 93.62 104 TRP A C 1
ATOM 828 O O . TRP A 1 104 ? -12.765 -6.459 -3.938 1.00 93.62 104 TRP A O 1
ATOM 838 N N . LYS A 1 105 ? -10.719 -5.534 -4.064 1.00 93.12 105 LYS A N 1
ATOM 839 C CA . LYS A 1 105 ? -10.816 -5.101 -5.461 1.00 93.12 105 LYS A CA 1
ATOM 840 C C . LYS A 1 105 ? -10.069 -6.060 -6.385 1.00 93.12 105 LYS A C 1
ATOM 842 O O . LYS A 1 105 ? -9.391 -6.991 -5.936 1.00 93.12 105 LYS A O 1
ATOM 847 N N . GLU A 1 106 ? -10.231 -5.834 -7.687 1.00 89.62 106 GLU A N 1
ATOM 848 C CA . GLU A 1 106 ? -9.453 -6.523 -8.715 1.00 89.62 106 GLU A CA 1
ATOM 849 C C . GLU A 1 106 ? -7.956 -6.384 -8.414 1.00 89.62 106 GLU A C 1
ATOM 851 O O . GLU A 1 106 ? -7.496 -5.353 -7.912 1.00 89.62 106 GLU A O 1
ATOM 856 N N . HIS A 1 107 ? -7.191 -7.444 -8.679 1.00 90.00 107 HIS A N 1
ATOM 857 C CA . HIS A 1 107 ? -5.757 -7.445 -8.424 1.00 90.00 107 HIS A CA 1
ATOM 858 C C . HIS A 1 107 ? -5.022 -6.693 -9.541 1.00 90.00 107 HIS A C 1
ATOM 860 O O . HIS A 1 107 ? -4.379 -7.282 -10.408 1.00 90.00 107 HIS A O 1
ATOM 866 N N . SER A 1 108 ? -5.135 -5.367 -9.498 1.00 87.38 108 SER A N 1
ATOM 867 C CA . SER A 1 108 ? -4.591 -4.458 -10.502 1.00 87.38 108 SER A CA 1
ATOM 868 C C . SER A 1 108 ? -4.086 -3.165 -9.870 1.00 87.38 108 SER A C 1
ATOM 870 O O . SER A 1 108 ? -4.652 -2.674 -8.894 1.00 87.38 108 SER A O 1
ATOM 872 N N . MET A 1 109 ? -3.033 -2.584 -10.446 1.00 87.00 109 MET A N 1
ATOM 873 C CA . MET A 1 109 ? -2.572 -1.233 -10.111 1.00 87.00 109 MET A CA 1
ATOM 874 C C . MET A 1 109 ? -2.763 -0.324 -11.318 1.00 87.00 109 MET A C 1
ATOM 876 O O . MET A 1 109 ? -2.196 -0.586 -12.377 1.00 87.00 109 MET A O 1
ATOM 880 N N . ILE A 1 110 ? -3.569 0.723 -11.159 1.00 88.44 110 ILE A N 1
ATOM 881 C CA . ILE A 1 110 ? -3.952 1.640 -12.234 1.00 88.44 110 ILE A CA 1
ATOM 882 C C . ILE A 1 110 ? -3.231 2.972 -12.018 1.00 88.44 110 ILE A C 1
ATOM 884 O O . ILE A 1 110 ? -3.279 3.538 -10.928 1.00 88.44 110 ILE A O 1
ATOM 888 N N . PHE A 1 111 ? -2.576 3.465 -13.063 1.00 87.25 111 PHE A N 1
ATOM 889 C CA . PHE A 1 111 ? -1.811 4.705 -13.083 1.00 87.25 111 PHE A CA 1
ATOM 890 C C . PHE A 1 111 ? -2.377 5.625 -14.161 1.00 87.25 111 PHE A C 1
ATOM 892 O O . PHE A 1 111 ? -2.603 5.204 -15.293 1.00 87.25 111 PHE A O 1
ATOM 899 N N . ALA A 1 112 ? -2.617 6.887 -13.815 1.00 86.19 112 ALA A N 1
ATOM 900 C CA . ALA A 1 112 ? -2.968 7.897 -14.806 1.00 86.19 112 ALA A CA 1
ATOM 901 C C . ALA A 1 112 ? -1.739 8.236 -15.657 1.00 86.19 112 ALA A C 1
ATOM 903 O O . ALA A 1 112 ? -0.636 8.318 -15.117 1.00 86.19 112 ALA A O 1
ATOM 904 N N . MET A 1 113 ? -1.932 8.465 -16.956 1.00 83.00 113 MET A N 1
ATOM 905 C CA . MET A 1 113 ? -0.855 8.822 -17.881 1.00 83.00 113 MET A CA 1
ATOM 906 C C . MET A 1 113 ? -0.747 10.350 -18.002 1.00 83.00 113 MET A C 1
ATOM 908 O O . MET A 1 113 ? -1.571 10.960 -18.683 1.00 83.00 113 MET A O 1
ATOM 912 N N . PRO A 1 114 ? 0.266 11.014 -17.406 1.00 80.69 114 PRO A N 1
ATOM 913 C CA . PRO A 1 114 ? 0.358 12.479 -17.438 1.00 80.69 114 PRO A CA 1
ATOM 914 C C . PRO A 1 114 ? 0.502 13.026 -18.862 1.00 80.69 114 PRO A C 1
ATOM 916 O O . PRO A 1 114 ? -0.013 14.091 -19.187 1.00 80.69 114 PRO A O 1
ATOM 919 N N . ASN A 1 115 ? 1.163 12.253 -19.725 1.00 82.75 115 ASN A N 1
ATOM 920 C CA . ASN A 1 115 ? 1.416 12.605 -21.120 1.00 82.75 115 ASN A CA 1
ATOM 921 C C . ASN A 1 115 ? 0.184 12.407 -22.022 1.00 82.75 115 ASN A C 1
ATOM 923 O O . ASN A 1 115 ? 0.212 12.813 -23.181 1.00 82.75 115 ASN A O 1
ATOM 927 N N . LYS A 1 116 ? -0.879 11.768 -21.515 1.00 85.62 116 LYS A N 1
ATOM 928 C CA . LYS A 1 116 ? -2.110 11.469 -22.253 1.00 85.62 116 LYS A CA 1
ATOM 929 C C . LYS A 1 116 ? -3.341 11.662 -21.353 1.00 85.62 116 LYS A C 1
ATOM 931 O O . LYS A 1 116 ? -3.808 10.707 -20.728 1.00 85.62 116 LYS A O 1
ATOM 936 N N . PRO A 1 117 ? -3.868 12.894 -21.258 1.00 86.88 117 PRO A N 1
ATOM 937 C CA . PRO A 1 117 ? -4.983 13.204 -20.369 1.00 86.88 117 PRO A CA 1
ATOM 938 C C . PRO A 1 117 ? -6.201 12.305 -20.624 1.00 86.88 117 PRO A C 1
ATOM 940 O O . PRO A 1 117 ? -6.694 12.226 -21.745 1.00 86.88 117 PRO A O 1
ATOM 943 N N . GLY A 1 118 ? -6.694 11.644 -19.574 1.00 87.31 118 GLY A N 1
ATOM 944 C CA . GLY A 1 118 ? -7.845 10.734 -19.636 1.00 87.31 118 GLY A CA 1
ATOM 945 C C . GLY A 1 118 ? -7.500 9.266 -19.914 1.00 87.31 118 GLY A C 1
ATOM 946 O O . GLY A 1 118 ? -8.367 8.411 -19.741 1.00 87.31 118 GLY A O 1
ATOM 947 N N . GLU A 1 119 ? -6.253 8.953 -20.279 1.00 89.88 119 GLU A N 1
ATOM 948 C CA . GLU A 1 119 ? -5.784 7.572 -20.416 1.00 89.88 119 GLU A CA 1
ATOM 949 C C . GLU A 1 119 ? -5.196 7.040 -19.100 1.00 89.88 119 GLU A C 1
ATOM 951 O O . GLU A 1 119 ? -4.544 7.755 -18.328 1.00 89.88 119 GLU A O 1
ATOM 956 N N . PHE A 1 120 ? -5.408 5.745 -18.865 1.00 88.44 120 PHE A N 1
ATOM 957 C CA . PHE A 1 120 ? -4.914 5.030 -17.696 1.00 88.44 120 PHE A CA 1
ATOM 958 C C . PHE A 1 120 ? -4.149 3.792 -18.134 1.00 88.44 120 PHE A C 1
ATOM 960 O O . PHE A 1 120 ? -4.665 2.979 -18.899 1.00 88.44 120 PHE A O 1
ATOM 967 N N . SER A 1 121 ? -2.957 3.615 -17.577 1.00 88.62 121 SER A N 1
ATOM 968 C CA . SER A 1 121 ? -2.206 2.379 -17.708 1.00 88.62 121 SER A CA 1
ATOM 969 C C . SER A 1 121 ? -2.458 1.473 -16.512 1.00 88.62 121 SER A C 1
ATOM 971 O O . SER A 1 121 ? -2.665 1.943 -15.393 1.00 88.62 121 SER A O 1
ATOM 973 N N . ARG A 1 122 ? -2.432 0.158 -16.724 1.00 87.19 122 ARG A N 1
ATOM 974 C CA . ARG A 1 122 ? -2.690 -0.826 -15.666 1.00 87.19 122 ARG A CA 1
ATOM 975 C C . ARG A 1 122 ? -1.630 -1.918 -15.608 1.00 87.19 122 ARG A C 1
ATOM 977 O O . ARG A 1 122 ? -1.131 -2.384 -16.632 1.00 87.19 122 ARG A O 1
ATOM 984 N N . PHE A 1 123 ? -1.302 -2.332 -14.391 1.00 86.38 123 PHE A N 1
ATOM 985 C CA . PHE A 1 123 ? -0.539 -3.537 -14.091 1.00 86.38 123 PHE A CA 1
ATOM 986 C C . PHE A 1 123 ? -1.503 -4.578 -13.542 1.00 86.38 123 PHE A C 1
ATOM 988 O O . PHE A 1 123 ? -1.986 -4.432 -12.422 1.00 86.38 123 PHE A O 1
ATOM 995 N N . ASP A 1 124 ? -1.775 -5.610 -14.333 1.00 85.75 124 ASP A N 1
ATOM 996 C CA . ASP A 1 124 ? -2.683 -6.692 -13.958 1.00 85.75 124 ASP A CA 1
ATOM 997 C C . ASP A 1 124 ? -1.920 -7.884 -13.418 1.00 85.75 124 ASP A C 1
ATOM 999 O O . ASP A 1 124 ? -0.992 -8.369 -14.064 1.00 85.75 124 ASP A O 1
ATOM 1003 N N . PHE A 1 125 ? -2.342 -8.367 -12.252 1.00 84.12 125 PHE A N 1
ATOM 1004 C CA . PHE A 1 125 ? -1.728 -9.469 -11.527 1.00 84.12 125 PHE A CA 1
ATOM 1005 C C . PHE A 1 125 ? -2.593 -10.721 -11.723 1.00 84.12 125 PHE A C 1
ATOM 1007 O O . PHE A 1 125 ? -3.609 -10.882 -11.046 1.00 84.12 125 PHE A O 1
ATOM 1014 N N . PRO A 1 126 ? -2.242 -11.621 -12.661 1.00 77.69 126 PRO A N 1
ATOM 1015 C CA . PRO A 1 126 ? -3.093 -12.755 -12.986 1.00 77.69 126 PRO A CA 1
ATOM 1016 C C . PRO A 1 126 ? -3.114 -13.751 -11.827 1.00 77.69 126 PRO A C 1
ATOM 1018 O O . PRO A 1 126 ? -2.066 -14.247 -11.410 1.00 77.69 126 PRO A O 1
ATOM 1021 N N . GLU A 1 127 ? -4.305 -14.117 -11.356 1.00 76.75 127 GLU A N 1
ATOM 1022 C CA . GLU A 1 127 ? -4.463 -15.058 -10.238 1.00 76.75 127 GLU A CA 1
ATOM 1023 C C . GLU A 1 127 ? -3.977 -16.483 -10.568 1.00 76.75 127 GLU A C 1
ATOM 1025 O O . GLU A 1 127 ? -3.804 -17.311 -9.672 1.00 76.75 127 GLU A O 1
ATOM 1030 N N . THR A 1 128 ? -3.725 -16.790 -11.841 1.00 76.62 128 THR A N 1
ATOM 1031 C CA . THR A 1 128 ? -3.169 -18.074 -12.292 1.00 76.62 128 THR A CA 1
ATOM 1032 C C . THR A 1 128 ? -1.663 -18.197 -12.056 1.00 76.62 128 THR A C 1
ATOM 1034 O O . THR A 1 128 ? -1.140 -19.310 -12.030 1.00 76.62 128 THR A O 1
ATOM 1037 N N . LEU A 1 129 ? -0.949 -17.083 -11.861 1.00 69.56 129 LEU A N 1
ATOM 1038 C CA . LEU A 1 129 ? 0.502 -17.087 -11.690 1.00 69.56 129 LEU A CA 1
ATOM 1039 C C . LEU A 1 129 ? 0.896 -17.225 -10.216 1.00 69.56 129 LEU A C 1
ATOM 1041 O O . LEU A 1 129 ? 0.308 -16.608 -9.330 1.00 69.56 129 LEU A O 1
ATOM 1045 N N . ARG A 1 130 ? 1.949 -18.013 -9.956 1.00 63.97 130 ARG A N 1
ATOM 1046 C CA . ARG A 1 130 ? 2.527 -18.185 -8.611 1.00 63.97 130 ARG A CA 1
ATOM 1047 C C . ARG A 1 130 ? 3.175 -16.894 -8.091 1.00 63.97 130 ARG A C 1
ATOM 1049 O O . ARG A 1 130 ? 3.079 -16.615 -6.905 1.00 63.97 130 ARG A O 1
ATOM 1056 N N . ALA A 1 131 ? 3.801 -16.122 -8.981 1.00 64.81 131 ALA A N 1
ATOM 1057 C CA . ALA A 1 131 ? 4.432 -14.836 -8.687 1.00 64.81 131 ALA A CA 1
ATOM 1058 C C . ALA A 1 131 ? 3.877 -13.763 -9.645 1.00 64.81 131 ALA A C 1
ATOM 1060 O O . ALA A 1 131 ? 4.496 -13.450 -10.667 1.00 64.81 131 ALA A O 1
ATOM 1061 N N . PRO A 1 132 ? 2.666 -13.244 -9.377 1.00 61.44 132 PRO A N 1
ATOM 1062 C CA . PRO A 1 132 ? 1.919 -12.459 -10.356 1.00 61.44 132 PRO A CA 1
ATOM 1063 C C . PRO A 1 132 ? 2.560 -11.097 -10.663 1.00 61.44 132 PRO A C 1
ATOM 1065 O O . PRO A 1 132 ? 2.350 -10.561 -11.750 1.00 61.44 132 PRO A O 1
ATOM 1068 N N . GLY A 1 133 ? 3.396 -10.565 -9.763 1.00 69.06 133 GLY A N 1
ATOM 1069 C CA . GLY A 1 133 ? 4.051 -9.269 -9.954 1.00 69.06 133 GLY A CA 1
ATOM 1070 C C . GLY A 1 133 ? 4.994 -9.200 -11.153 1.00 69.06 133 GLY A C 1
ATOM 1071 O O . GLY A 1 133 ? 4.968 -8.214 -11.888 1.00 69.06 133 GLY A O 1
ATOM 1072 N N . TYR A 1 134 ? 5.758 -10.260 -11.426 1.00 71.38 134 TYR A N 1
ATOM 1073 C CA . TYR A 1 134 ? 6.623 -10.293 -12.611 1.00 71.38 134 TYR A CA 1
ATOM 1074 C C . TYR A 1 134 ? 5.806 -10.301 -13.910 1.00 71.38 134 TYR A C 1
ATOM 1076 O O . TYR A 1 134 ? 6.156 -9.615 -14.870 1.00 71.38 134 TYR A O 1
ATOM 1084 N N . GLY A 1 135 ? 4.683 -11.029 -13.927 1.00 72.12 135 GLY A N 1
ATOM 1085 C CA . GLY A 1 135 ? 3.775 -11.075 -15.075 1.00 72.12 135 GLY A CA 1
ATOM 1086 C C . GLY A 1 135 ? 3.146 -9.715 -15.383 1.00 72.12 135 GLY A C 1
ATOM 1087 O O . GLY A 1 135 ? 3.059 -9.330 -16.550 1.00 72.12 135 GLY A O 1
ATOM 1088 N N . ALA A 1 136 ? 2.779 -8.961 -14.344 1.00 79.38 136 ALA A N 1
ATOM 1089 C CA . ALA A 1 136 ? 2.182 -7.636 -14.478 1.00 79.38 136 ALA A CA 1
ATOM 1090 C C . ALA A 1 136 ? 3.136 -6.635 -15.156 1.00 79.38 136 ALA A C 1
ATOM 1092 O O . ALA A 1 136 ? 2.747 -5.942 -16.098 1.00 79.38 136 ALA A O 1
ATOM 1093 N N . ILE A 1 137 ? 4.405 -6.605 -14.730 1.00 80.06 137 ILE A N 1
ATOM 1094 C CA . ILE A 1 137 ? 5.440 -5.725 -15.303 1.00 80.06 137 ILE A CA 1
ATOM 1095 C C . ILE A 1 137 ? 5.721 -6.089 -16.765 1.00 80.06 137 ILE A C 1
ATOM 1097 O O . ILE A 1 137 ? 5.853 -5.209 -17.615 1.00 80.06 137 ILE A O 1
ATOM 1101 N N . LEU A 1 138 ? 5.799 -7.385 -17.082 1.00 79.25 138 LEU A N 1
ATOM 1102 C CA . LEU A 1 138 ? 6.068 -7.838 -18.447 1.00 79.25 138 LEU A CA 1
ATOM 1103 C C . LEU A 1 138 ? 4.932 -7.473 -19.408 1.00 79.25 138 LEU A C 1
ATOM 1105 O O . LEU A 1 138 ? 5.216 -7.048 -20.528 1.00 79.25 138 LEU A O 1
ATOM 1109 N N . ARG A 1 139 ? 3.675 -7.581 -18.963 1.00 82.94 139 ARG A N 1
ATOM 1110 C CA . ARG A 1 139 ? 2.480 -7.329 -19.783 1.00 82.94 139 ARG A CA 1
ATOM 1111 C C . ARG A 1 139 ? 2.217 -5.845 -20.063 1.00 82.94 139 ARG A C 1
ATOM 1113 O O . ARG A 1 139 ? 1.659 -5.529 -21.110 1.00 82.94 139 ARG A O 1
ATOM 1120 N N . ASN A 1 140 ? 2.597 -4.942 -19.160 1.00 84.50 140 ASN A N 1
ATOM 1121 C CA . ASN A 1 140 ? 2.383 -3.504 -19.343 1.00 84.50 140 ASN A CA 1
ATOM 1122 C C . ASN A 1 140 ? 3.359 -2.921 -20.379 1.00 84.50 140 ASN A C 1
ATOM 1124 O O . ASN A 1 140 ? 4.561 -3.035 -20.187 1.00 84.50 140 ASN A O 1
ATOM 1128 N N . ASN A 1 141 ? 2.883 -2.277 -21.447 1.00 82.44 141 ASN A N 1
ATOM 1129 C CA . ASN A 1 141 ? 3.753 -1.727 -22.506 1.00 82.44 141 ASN A CA 1
ATOM 1130 C C . ASN A 1 141 ? 3.763 -0.196 -22.586 1.00 82.44 141 ASN A C 1
ATOM 1132 O O . ASN A 1 141 ? 4.442 0.359 -23.445 1.00 82.44 141 ASN A O 1
ATOM 1136 N N . GLU A 1 142 ? 3.016 0.483 -21.720 1.00 80.38 142 GLU A N 1
ATOM 1137 C CA . GLU A 1 142 ? 2.825 1.933 -21.809 1.00 80.38 142 GLU A CA 1
ATOM 1138 C C . GLU A 1 142 ? 3.678 2.699 -20.796 1.00 80.38 142 GLU A C 1
ATOM 1140 O O . GLU A 1 142 ? 4.148 3.788 -21.112 1.00 80.38 142 GLU A O 1
ATOM 1145 N N . MET A 1 143 ? 3.912 2.125 -19.609 1.00 82.06 143 MET A N 1
ATOM 1146 C CA . MET A 1 143 ? 4.710 2.757 -18.549 1.00 82.06 143 MET A CA 1
ATOM 1147 C C . MET A 1 143 ? 6.209 2.477 -18.697 1.00 82.06 143 MET A C 1
ATOM 1149 O O . MET A 1 143 ? 7.029 3.324 -18.384 1.00 82.06 143 MET A O 1
ATOM 1153 N N . LEU A 1 144 ? 6.604 1.286 -19.162 1.00 84.56 144 LEU A N 1
ATOM 1154 C CA . LEU A 1 144 ? 8.018 0.903 -19.260 1.00 84.56 144 LEU A CA 1
ATOM 1155 C C . LEU A 1 144 ? 8.339 0.323 -20.634 1.00 84.56 144 LEU A C 1
ATOM 1157 O O . LEU A 1 144 ? 7.714 -0.640 -21.084 1.00 84.56 144 LEU A O 1
ATOM 1161 N N . THR A 1 145 ? 9.375 0.858 -21.273 1.00 88.25 145 THR A N 1
ATOM 1162 C CA . THR A 1 145 ? 9.955 0.277 -22.486 1.00 88.25 145 THR A CA 1
ATOM 1163 C C . THR A 1 145 ? 10.682 -1.029 -22.163 1.00 88.25 145 THR A C 1
ATOM 1165 O O . THR A 1 145 ? 11.083 -1.294 -21.028 1.00 88.25 145 THR A O 1
ATOM 1168 N N . TRP A 1 146 ? 10.898 -1.870 -23.175 1.00 87.94 146 TRP A N 1
ATOM 1169 C CA . TRP A 1 146 ? 11.585 -3.152 -22.990 1.00 87.94 146 TRP A CA 1
ATOM 1170 C C . TRP A 1 146 ? 13.000 -3.011 -22.382 1.00 87.94 146 TRP A C 1
ATOM 1172 O O . TRP A 1 146 ? 13.300 -3.725 -21.423 1.00 87.94 146 TRP A O 1
ATOM 1182 N N . PRO A 1 147 ? 13.854 -2.068 -22.837 1.00 89.44 147 PRO A N 1
ATOM 1183 C CA . PRO A 1 147 ? 15.161 -1.841 -22.217 1.00 89.44 147 PRO A CA 1
ATOM 1184 C C . PRO A 1 147 ? 15.073 -1.381 -20.755 1.00 89.44 147 PRO A C 1
ATOM 1186 O O . PRO A 1 147 ? 15.885 -1.801 -19.931 1.00 89.44 147 PRO A O 1
ATOM 1189 N N . GLU A 1 148 ? 14.085 -0.545 -20.416 1.00 88.62 148 GLU A N 1
ATOM 1190 C CA . GLU A 1 148 ? 13.845 -0.099 -19.037 1.00 88.62 148 GLU A CA 1
ATOM 1191 C C . GLU A 1 148 ? 13.434 -1.274 -18.144 1.00 88.62 148 GLU A C 1
ATOM 1193 O O . GLU A 1 148 ? 13.994 -1.425 -17.061 1.00 88.62 148 GLU A O 1
ATOM 1198 N N . LYS A 1 149 ? 12.542 -2.158 -18.617 1.00 87.12 149 LYS A N 1
ATOM 1199 C CA . LYS A 1 149 ? 12.138 -3.371 -17.882 1.00 87.12 149 LYS A CA 1
ATOM 1200 C C . LYS A 1 149 ? 13.328 -4.269 -17.556 1.00 87.12 149 LYS A C 1
ATOM 1202 O O . LYS A 1 149 ? 13.437 -4.751 -16.432 1.00 87.12 149 LYS A O 1
ATOM 1207 N N . VAL A 1 150 ? 14.225 -4.483 -18.521 1.00 88.00 150 VAL A N 1
ATOM 1208 C CA . VAL A 1 150 ? 15.422 -5.316 -18.327 1.00 88.00 150 VAL A CA 1
ATOM 1209 C C . VAL A 1 150 ? 16.344 -4.703 -17.280 1.00 88.00 150 VAL A C 1
ATOM 1211 O O . VAL A 1 150 ? 16.721 -5.380 -16.325 1.00 88.00 150 VAL A O 1
ATOM 1214 N N . LYS A 1 151 ? 16.672 -3.413 -17.417 1.00 88.19 151 LYS A N 1
ATOM 1215 C CA . LYS A 1 151 ? 17.520 -2.707 -16.444 1.00 88.19 151 LYS A CA 1
ATOM 1216 C C . LYS A 1 151 ? 16.899 -2.700 -15.051 1.00 88.19 151 LYS A C 1
ATOM 1218 O O . LYS A 1 151 ? 17.596 -2.943 -14.073 1.00 88.19 151 LYS A O 1
ATOM 1223 N N . PHE A 1 152 ? 15.589 -2.484 -14.966 1.00 86.06 152 PHE A N 1
ATOM 1224 C CA . PHE A 1 152 ? 14.854 -2.513 -13.709 1.00 86.06 152 PHE A CA 1
ATOM 1225 C C . PHE A 1 152 ? 14.894 -3.896 -13.045 1.00 86.06 152 PHE A C 1
ATOM 1227 O O . PHE A 1 152 ? 15.193 -4.002 -11.856 1.00 86.06 152 PHE A O 1
ATOM 1234 N N . ALA A 1 153 ? 14.671 -4.964 -13.816 1.00 85.31 153 ALA A N 1
ATOM 1235 C CA . ALA A 1 153 ? 14.756 -6.333 -13.318 1.00 85.31 153 ALA A CA 1
ATOM 1236 C C . ALA A 1 153 ? 16.160 -6.665 -12.785 1.00 85.31 153 ALA A C 1
ATOM 1238 O O . ALA A 1 153 ? 16.282 -7.225 -11.695 1.00 85.31 153 ALA A O 1
ATOM 1239 N N . PHE A 1 154 ? 17.217 -6.269 -13.505 1.00 87.00 154 PHE A N 1
ATOM 1240 C CA . PHE A 1 154 ? 18.595 -6.431 -13.033 1.00 87.00 154 PHE A CA 1
ATOM 1241 C C . PHE A 1 154 ? 18.889 -5.594 -11.784 1.00 87.00 154 PHE A C 1
ATOM 1243 O O . PHE A 1 154 ? 19.519 -6.097 -10.856 1.00 87.00 154 PHE A O 1
ATOM 1250 N N . GLY A 1 155 ? 18.394 -4.357 -11.721 1.00 86.19 155 GLY A N 1
ATOM 1251 C CA . GLY A 1 155 ? 18.586 -3.472 -10.573 1.00 86.19 155 GLY A CA 1
ATOM 1252 C C . GLY A 1 155 ? 17.952 -4.005 -9.285 1.00 86.19 155 GLY A C 1
ATOM 1253 O O . GLY A 1 155 ? 18.550 -3.883 -8.216 1.00 86.19 155 GLY A O 1
ATOM 1254 N N . LEU A 1 156 ? 16.783 -4.650 -9.381 1.00 83.75 156 LEU A N 1
ATOM 1255 C CA . LEU A 1 156 ? 16.090 -5.269 -8.243 1.00 83.75 156 LEU A CA 1
ATOM 1256 C C . LEU A 1 156 ? 16.664 -6.627 -7.818 1.00 83.75 156 LEU A C 1
ATOM 1258 O O . LEU A 1 156 ? 16.403 -7.072 -6.699 1.00 83.75 156 LEU A O 1
ATOM 1262 N N . LEU A 1 157 ? 17.441 -7.297 -8.671 1.00 84.94 157 LEU A N 1
ATOM 1263 C CA . LEU A 1 157 ? 17.924 -8.656 -8.416 1.00 84.94 157 LEU A CA 1
ATOM 1264 C C . LEU A 1 157 ? 18.734 -8.791 -7.109 1.00 84.94 157 LEU A C 1
ATOM 1266 O O . LEU A 1 157 ? 18.430 -9.703 -6.336 1.00 84.94 157 LEU A O 1
ATOM 1270 N N . PRO A 1 158 ? 19.670 -7.878 -6.771 1.00 84.44 158 PRO A N 1
ATOM 1271 C CA . PRO A 1 158 ? 20.376 -7.922 -5.490 1.00 84.44 158 PRO A CA 1
ATOM 1272 C C . PRO A 1 158 ? 19.447 -7.797 -4.280 1.00 84.44 158 PRO A C 1
ATOM 1274 O O . PRO A 1 158 ? 19.684 -8.447 -3.267 1.00 84.44 158 PRO A O 1
ATOM 1277 N N . ALA A 1 159 ? 18.367 -7.018 -4.392 1.00 83.06 159 ALA A N 1
ATOM 1278 C CA . ALA A 1 159 ? 17.401 -6.862 -3.310 1.00 83.06 159 ALA A CA 1
ATOM 1279 C C . ALA A 1 159 ? 16.541 -8.112 -3.104 1.00 83.06 159 ALA A C 1
ATOM 1281 O O . ALA A 1 159 ? 16.247 -8.476 -1.968 1.00 83.06 159 ALA A O 1
ATOM 1282 N N . MET A 1 160 ? 16.177 -8.794 -4.193 1.00 79.25 160 MET A N 1
ATOM 1283 C CA . MET A 1 160 ? 15.405 -10.037 -4.129 1.00 79.25 160 MET A CA 1
ATOM 1284 C C . MET A 1 160 ? 16.230 -11.203 -3.569 1.00 79.25 160 MET A C 1
ATOM 1286 O O . MET A 1 160 ? 15.710 -12.001 -2.796 1.00 79.25 160 MET A O 1
ATOM 1290 N N . VAL A 1 161 ? 17.513 -11.297 -3.935 1.00 84.12 161 VAL A N 1
ATOM 1291 C CA . VAL A 1 161 ? 18.408 -12.377 -3.477 1.00 84.12 161 VAL A CA 1
ATOM 1292 C C . VAL A 1 161 ? 18.977 -12.096 -2.084 1.00 84.12 161 VAL A C 1
ATOM 1294 O O . VAL A 1 161 ? 19.144 -13.015 -1.288 1.00 84.12 161 VAL A O 1
ATOM 1297 N N . GLY A 1 162 ? 19.268 -10.832 -1.773 1.00 82.00 162 GLY A N 1
ATOM 1298 C CA . GLY A 1 162 ? 19.931 -10.433 -0.532 1.00 82.00 162 GLY A CA 1
ATOM 1299 C C . GLY A 1 162 ? 19.055 -10.516 0.723 1.00 82.00 162 GLY A C 1
ATOM 1300 O O . GLY A 1 162 ? 19.579 -10.459 1.836 1.00 82.00 162 GLY A O 1
ATOM 1301 N N . GLY A 1 163 ? 17.737 -10.662 0.563 1.00 81.88 163 GLY A N 1
ATOM 1302 C CA . GLY A 1 163 ? 16.795 -10.826 1.668 1.00 81.88 163 GLY A CA 1
ATOM 1303 C C . GLY A 1 163 ? 16.785 -9.653 2.657 1.00 81.88 163 GLY A C 1
ATOM 1304 O O . GLY A 1 163 ? 17.211 -8.538 2.356 1.00 81.88 163 GLY A O 1
ATOM 1305 N N . GLN A 1 164 ? 16.292 -9.913 3.870 1.00 81.62 164 GLN A N 1
ATOM 1306 C CA . GLN A 1 164 ? 16.096 -8.891 4.905 1.00 81.62 164 GLN A CA 1
ATOM 1307 C C . GLN A 1 164 ? 17.377 -8.101 5.272 1.00 81.62 164 GLN A C 1
ATOM 1309 O O . GLN A 1 164 ? 17.291 -6.873 5.336 1.00 81.62 164 GLN A O 1
ATOM 1314 N N . PRO A 1 165 ? 18.566 -8.725 5.439 1.00 88.44 165 PRO A N 1
ATOM 1315 C CA . PRO A 1 165 ? 19.787 -7.984 5.771 1.00 88.44 165 PRO A CA 1
ATOM 1316 C C . PRO A 1 165 ? 20.199 -6.987 4.684 1.00 88.44 165 PRO A C 1
ATOM 1318 O O . PRO A 1 165 ? 20.645 -5.882 4.989 1.00 88.44 165 PRO A O 1
ATOM 1321 N N . TYR A 1 166 ? 20.021 -7.348 3.407 1.00 89.62 166 TYR A N 1
ATOM 1322 C CA . TYR A 1 166 ? 20.294 -6.426 2.307 1.00 89.62 166 TYR A CA 1
ATOM 1323 C C . TYR A 1 166 ? 19.341 -5.232 2.338 1.00 89.62 166 TYR A C 1
ATOM 1325 O O . TYR A 1 166 ? 19.790 -4.099 2.175 1.00 89.62 166 TYR A O 1
ATOM 1333 N N . VAL A 1 167 ? 18.046 -5.481 2.565 1.00 87.50 167 VAL A N 1
ATOM 1334 C CA . VAL A 1 167 ? 17.013 -4.437 2.644 1.00 87.50 167 VAL A CA 1
ATOM 1335 C C . VAL A 1 167 ? 17.319 -3.444 3.764 1.00 87.50 167 VAL A C 1
ATOM 1337 O O . VAL A 1 167 ? 17.251 -2.238 3.542 1.00 87.50 167 VAL A O 1
ATOM 1340 N N . GLU A 1 168 ? 17.711 -3.932 4.940 1.00 88.62 168 GLU A N 1
ATOM 1341 C CA . GLU A 1 168 ? 18.101 -3.091 6.078 1.00 88.62 168 GLU A CA 1
ATOM 1342 C C . GLU A 1 168 ? 19.346 -2.250 5.795 1.00 88.62 168 GLU A C 1
ATOM 1344 O O . GLU A 1 168 ? 19.393 -1.078 6.163 1.00 88.62 168 GLU A O 1
ATOM 1349 N N . ALA A 1 169 ? 20.312 -2.795 5.055 1.00 92.69 169 ALA A N 1
ATOM 1350 C CA . ALA A 1 169 ? 21.497 -2.049 4.643 1.00 92.69 169 ALA A CA 1
ATOM 1351 C C . ALA A 1 169 ? 21.197 -0.897 3.660 1.00 92.69 169 ALA A C 1
ATOM 1353 O O . ALA A 1 169 ? 22.057 -0.038 3.466 1.00 92.69 169 ALA A O 1
ATOM 1354 N N . GLN A 1 170 ? 20.005 -0.848 3.046 1.00 92.56 170 GLN A N 1
ATOM 1355 C CA . GLN A 1 170 ? 19.621 0.232 2.127 1.00 92.56 170 GLN A CA 1
ATOM 1356 C C . GLN A 1 170 ? 18.930 1.421 2.816 1.00 92.56 170 GLN A C 1
ATOM 1358 O O . GLN A 1 170 ? 18.559 2.364 2.124 1.00 92.56 170 GLN A O 1
ATOM 1363 N N . ASP A 1 171 ? 18.763 1.423 4.145 1.00 91.88 171 ASP A N 1
ATOM 1364 C CA . ASP A 1 171 ? 18.080 2.529 4.846 1.00 91.88 171 ASP A CA 1
ATOM 1365 C C . ASP A 1 171 ? 18.828 3.872 4.752 1.00 91.88 171 ASP A C 1
ATOM 1367 O O . ASP A 1 171 ? 18.233 4.942 4.832 1.00 91.88 171 ASP A O 1
ATOM 1371 N N . GLY A 1 172 ? 20.145 3.825 4.530 1.00 91.44 172 GLY A N 1
ATOM 1372 C CA . GLY A 1 172 ? 20.974 5.019 4.357 1.00 91.44 172 GLY A CA 1
ATOM 1373 C C . GLY A 1 172 ? 20.885 5.676 2.976 1.00 91.44 172 GLY A C 1
ATOM 1374 O O . GLY A 1 172 ? 21.520 6.707 2.783 1.00 91.44 172 GLY A O 1
ATOM 1375 N N . LEU A 1 173 ? 20.160 5.083 2.021 1.00 94.00 173 LEU A N 1
ATOM 1376 C CA . LEU A 1 173 ? 20.011 5.601 0.659 1.00 94.00 173 LEU A CA 1
ATOM 1377 C C . LEU A 1 173 ? 18.568 6.023 0.402 1.00 94.00 173 LEU A C 1
ATOM 1379 O O . LEU A 1 173 ? 17.622 5.311 0.749 1.00 94.00 173 LEU A O 1
ATOM 1383 N N . THR A 1 174 ? 18.402 7.148 -0.283 1.00 94.56 174 THR A N 1
ATOM 1384 C CA . THR A 1 174 ? 17.109 7.529 -0.856 1.00 94.56 174 THR A CA 1
ATOM 1385 C C . THR A 1 174 ? 16.777 6.636 -2.053 1.00 94.56 174 THR A C 1
ATOM 1387 O O . THR A 1 174 ? 17.657 5.988 -2.633 1.00 94.56 174 THR A O 1
ATOM 1390 N N . ILE A 1 175 ? 15.508 6.592 -2.460 1.00 91.50 175 ILE A N 1
ATOM 1391 C CA . ILE A 1 175 ? 15.089 5.812 -3.634 1.00 91.50 175 ILE A CA 1
ATOM 1392 C C . ILE A 1 175 ? 15.834 6.292 -4.879 1.00 91.50 175 ILE A C 1
ATOM 1394 O O . ILE A 1 175 ? 16.401 5.477 -5.604 1.00 91.50 175 ILE A O 1
ATOM 1398 N N . SER A 1 176 ? 15.889 7.608 -5.094 1.00 91.75 176 SER A N 1
ATOM 1399 C CA . SER A 1 176 ? 16.566 8.204 -6.250 1.00 91.75 176 SER A CA 1
ATOM 1400 C C . SER A 1 176 ? 18.060 7.849 -6.296 1.00 91.75 176 SER A C 1
ATOM 1402 O O . SER A 1 176 ? 18.585 7.508 -7.357 1.00 91.75 176 SER A O 1
ATOM 1404 N N . GLU A 1 177 ? 18.758 7.881 -5.156 1.00 93.94 177 GLU A N 1
ATOM 1405 C CA . GLU A 1 177 ? 20.176 7.495 -5.072 1.00 93.94 177 GLU A CA 1
ATOM 1406 C C . GLU A 1 177 ? 20.383 6.004 -5.341 1.00 93.94 177 GLU A C 1
ATOM 1408 O O . GLU A 1 177 ? 21.293 5.621 -6.082 1.00 93.94 177 GLU A O 1
ATOM 1413 N N . TRP A 1 178 ? 19.529 5.153 -4.767 1.00 93.81 178 TRP A N 1
ATOM 1414 C CA . TRP A 1 178 ? 19.619 3.712 -4.960 1.00 93.81 178 TRP A CA 1
ATOM 1415 C C . TRP A 1 178 ? 19.340 3.320 -6.415 1.00 93.81 178 TRP A C 1
ATOM 1417 O O . TRP A 1 178 ? 20.105 2.554 -6.995 1.00 93.81 178 TRP A O 1
ATOM 1427 N N . MET A 1 179 ? 18.312 3.892 -7.048 1.00 90.88 179 MET A N 1
ATOM 1428 C CA . MET A 1 179 ? 17.985 3.623 -8.456 1.00 90.88 179 MET A CA 1
ATOM 1429 C C . MET A 1 179 ? 19.152 3.960 -9.383 1.00 90.88 179 MET A C 1
ATOM 1431 O O . MET A 1 179 ? 19.544 3.132 -10.211 1.00 90.88 179 MET A O 1
ATOM 1435 N N . LYS A 1 180 ? 19.773 5.130 -9.182 1.00 91.56 180 LYS A N 1
ATOM 1436 C CA . LYS A 1 180 ? 20.965 5.544 -9.932 1.00 91.56 180 LYS A CA 1
ATOM 1437 C C . LYS A 1 180 ? 22.131 4.587 -9.717 1.00 91.56 180 LYS A C 1
ATOM 1439 O O . LYS A 1 180 ? 22.762 4.166 -10.684 1.00 91.56 180 LYS A O 1
ATOM 1444 N N . LYS A 1 181 ? 22.387 4.188 -8.466 1.00 91.81 181 LYS A N 1
ATOM 1445 C CA . LYS A 1 181 ? 23.442 3.222 -8.121 1.00 91.81 181 LYS A CA 1
ATOM 1446 C C . LYS A 1 181 ? 23.244 1.870 -8.811 1.00 91.81 181 LYS A C 1
ATOM 1448 O O . LYS A 1 181 ? 24.219 1.255 -9.234 1.00 91.81 181 LYS A O 1
ATOM 1453 N N . GLN A 1 182 ? 21.999 1.429 -8.957 1.00 89.88 182 GLN A N 1
ATOM 1454 C CA . GLN A 1 182 ? 21.648 0.162 -9.596 1.00 89.88 182 GLN A CA 1
ATOM 1455 C C . GLN A 1 182 ? 21.538 0.254 -11.129 1.00 89.88 182 GLN A C 1
ATOM 1457 O O . GLN A 1 182 ? 21.225 -0.744 -11.778 1.00 89.88 182 GLN A O 1
ATOM 1462 N N . GLY A 1 183 ? 21.788 1.427 -11.723 1.00 88.50 183 GLY A N 1
ATOM 1463 C CA . GLY A 1 183 ? 21.705 1.639 -13.171 1.00 88.50 183 GLY A CA 1
ATOM 1464 C C . GLY A 1 183 ? 20.274 1.630 -13.721 1.00 88.50 183 GLY A C 1
ATOM 1465 O O . GLY A 1 183 ? 20.075 1.423 -14.924 1.00 88.50 183 GLY A O 1
ATOM 1466 N N . VAL A 1 184 ? 19.275 1.836 -12.857 1.00 88.38 184 VAL A N 1
ATOM 1467 C CA . VAL A 1 184 ? 17.877 1.979 -13.270 1.00 88.38 184 VAL A CA 1
ATOM 1468 C C . VAL A 1 184 ? 17.702 3.360 -13.917 1.00 88.38 184 VAL A C 1
ATOM 1470 O O . VAL A 1 184 ? 18.158 4.348 -13.345 1.00 88.38 184 VAL A O 1
ATOM 1473 N N . PRO A 1 185 ? 17.076 3.463 -15.105 1.00 88.31 185 PRO A N 1
ATOM 1474 C CA . PRO A 1 185 ? 16.887 4.751 -15.771 1.00 88.31 185 PRO A CA 1
ATOM 1475 C C . PRO A 1 185 ? 16.075 5.740 -14.927 1.00 88.31 185 PRO A C 1
ATOM 1477 O O . PRO A 1 185 ? 15.046 5.362 -14.367 1.00 88.31 185 PRO A O 1
ATOM 1480 N N . ASP A 1 186 ? 16.483 7.014 -14.918 1.00 88.38 186 ASP A N 1
ATOM 1481 C CA . ASP A 1 186 ? 15.825 8.083 -14.145 1.00 88.38 186 ASP A CA 1
ATOM 1482 C C . ASP A 1 186 ? 14.323 8.198 -14.463 1.00 88.38 186 ASP A C 1
ATOM 1484 O O . ASP A 1 186 ? 13.504 8.386 -13.569 1.00 88.38 186 ASP A O 1
ATOM 1488 N N . ARG A 1 187 ? 13.925 7.943 -15.716 1.00 86.94 187 ARG A N 1
ATOM 1489 C CA . ARG A 1 187 ? 12.513 7.936 -16.126 1.00 86.94 187 ARG A CA 1
ATOM 1490 C C . ARG A 1 187 ? 11.653 6.932 -15.347 1.00 86.94 187 ARG A C 1
ATOM 1492 O O . ARG A 1 187 ? 10.502 7.226 -15.048 1.00 86.94 187 ARG A O 1
ATOM 1499 N N . VAL A 1 188 ? 12.197 5.769 -14.980 1.00 85.25 188 VAL A N 1
ATOM 1500 C CA . VAL A 1 188 ? 11.472 4.773 -14.168 1.00 85.25 188 VAL A CA 1
ATOM 1501 C C . VAL A 1 188 ? 11.228 5.311 -12.758 1.00 85.25 188 VAL A C 1
ATOM 1503 O O . VAL A 1 188 ? 10.158 5.094 -12.188 1.00 85.25 188 VAL A O 1
ATOM 1506 N N . ASN A 1 189 ? 12.203 6.037 -12.203 1.00 84.50 189 ASN A N 1
ATOM 1507 C CA . ASN A 1 189 ? 12.058 6.707 -10.915 1.00 84.50 189 ASN A CA 1
ATOM 1508 C C . ASN A 1 189 ? 10.932 7.752 -10.964 1.00 84.50 189 ASN A C 1
ATOM 1510 O O . ASN A 1 189 ? 10.069 7.776 -10.085 1.00 84.50 189 ASN A O 1
ATOM 1514 N N . ASP A 1 190 ? 10.894 8.543 -12.033 1.00 85.31 190 ASP A N 1
ATOM 1515 C CA . ASP A 1 190 ? 9.940 9.638 -12.177 1.00 85.31 190 ASP A CA 1
ATOM 1516 C C . ASP A 1 190 ? 8.511 9.156 -12.479 1.00 85.31 190 ASP A C 1
ATOM 1518 O O . ASP A 1 190 ? 7.553 9.641 -11.877 1.00 85.31 190 ASP A O 1
ATOM 1522 N N . GLU A 1 191 ? 8.345 8.168 -13.363 1.00 82.31 191 GLU A N 1
ATOM 1523 C CA . GLU A 1 191 ? 7.017 7.674 -13.755 1.00 82.31 191 GLU A CA 1
ATOM 1524 C C . GLU A 1 191 ? 6.405 6.716 -12.718 1.00 82.31 191 GLU A C 1
ATOM 1526 O O . GLU A 1 191 ? 5.197 6.755 -12.480 1.00 82.31 191 GLU A O 1
ATOM 1531 N N . VAL A 1 192 ? 7.215 5.873 -12.064 1.00 84.06 192 VAL A N 1
ATOM 1532 C CA . VAL A 1 192 ? 6.715 4.827 -11.149 1.00 84.06 192 VAL A CA 1
ATOM 1533 C C . VAL A 1 192 ? 6.937 5.198 -9.685 1.00 84.06 192 VAL A C 1
ATOM 1535 O O . VAL A 1 192 ? 6.011 5.142 -8.867 1.00 84.06 192 VAL A O 1
ATOM 1538 N N . PHE A 1 193 ? 8.162 5.578 -9.322 1.00 86.12 193 PHE A N 1
ATOM 1539 C CA . PHE A 1 193 ? 8.539 5.715 -7.915 1.00 86.12 193 PHE A CA 1
ATOM 1540 C C . PHE A 1 193 ? 8.116 7.040 -7.290 1.00 86.12 193 PHE A C 1
ATOM 1542 O O . PHE A 1 193 ? 7.901 7.064 -6.079 1.00 86.12 193 PHE A O 1
ATOM 1549 N N . ILE A 1 194 ? 7.871 8.103 -8.063 1.00 88.00 194 ILE A N 1
ATOM 1550 C CA . ILE A 1 194 ? 7.198 9.304 -7.536 1.00 88.00 194 ILE A CA 1
ATOM 1551 C C . ILE A 1 194 ? 5.793 8.951 -7.039 1.00 88.00 194 ILE A C 1
ATOM 1553 O O . ILE A 1 194 ? 5.429 9.315 -5.917 1.00 88.00 194 ILE A O 1
ATOM 1557 N N . ALA A 1 195 ? 5.014 8.219 -7.842 1.00 86.19 195 ALA A N 1
ATOM 1558 C CA . ALA A 1 195 ? 3.670 7.798 -7.460 1.00 86.19 195 ALA A CA 1
ATOM 1559 C C . ALA A 1 195 ? 3.707 6.892 -6.218 1.00 86.19 195 ALA A C 1
ATOM 1561 O O . ALA A 1 195 ? 2.984 7.132 -5.250 1.00 86.19 195 ALA A O 1
ATOM 1562 N N . MET A 1 196 ? 4.608 5.904 -6.204 1.00 86.00 196 MET A N 1
ATOM 1563 C CA . MET A 1 196 ? 4.754 4.976 -5.080 1.00 86.00 196 MET A CA 1
ATOM 1564 C C . MET A 1 196 ? 5.216 5.668 -3.786 1.00 86.00 196 MET A C 1
ATOM 1566 O O . MET A 1 196 ? 4.666 5.401 -2.718 1.00 86.00 196 MET A O 1
ATOM 1570 N N . SER A 1 197 ? 6.179 6.590 -3.867 1.00 86.94 197 SER A N 1
ATOM 1571 C CA . SER A 1 197 ? 6.706 7.316 -2.698 1.00 86.94 197 SER A CA 1
ATOM 1572 C C . SER A 1 197 ? 5.640 8.196 -2.053 1.00 86.94 197 SER A C 1
ATOM 1574 O O . SER A 1 197 ? 5.448 8.171 -0.832 1.00 86.94 197 SER A O 1
ATOM 1576 N N . LYS A 1 198 ? 4.876 8.913 -2.885 1.00 86.19 198 LYS A N 1
ATOM 1577 C CA . LYS A 1 198 ? 3.764 9.748 -2.426 1.00 86.19 198 LYS A CA 1
ATOM 1578 C C . LYS A 1 198 ? 2.630 8.917 -1.835 1.00 86.19 198 LYS A C 1
ATOM 1580 O O . LYS A 1 198 ? 2.055 9.336 -0.835 1.00 86.19 198 LYS A O 1
ATOM 1585 N N . ALA A 1 199 ? 2.341 7.746 -2.401 1.00 84.25 199 ALA A N 1
ATOM 1586 C CA . ALA A 1 199 ? 1.327 6.841 -1.867 1.00 84.25 199 ALA A CA 1
ATOM 1587 C C . ALA A 1 199 ? 1.709 6.267 -0.492 1.00 84.25 199 ALA A C 1
ATOM 1589 O O . ALA A 1 199 ? 0.841 6.101 0.361 1.00 84.25 199 ALA A O 1
ATOM 1590 N N . LEU A 1 200 ? 2.992 5.969 -0.263 1.00 83.31 200 LEU A N 1
ATOM 1591 C CA . LEU A 1 200 ? 3.447 5.326 0.974 1.00 83.31 200 LEU A CA 1
ATOM 1592 C C . LEU A 1 200 ? 3.708 6.305 2.119 1.00 83.31 200 LEU A C 1
ATOM 1594 O O . LEU A 1 200 ? 3.404 5.989 3.267 1.00 83.31 200 LEU A O 1
ATOM 1598 N N . ASN A 1 201 ? 4.314 7.459 1.836 1.00 83.94 201 ASN A N 1
ATOM 1599 C CA . ASN A 1 201 ? 4.778 8.365 2.892 1.00 83.94 201 ASN A CA 1
ATOM 1600 C C . ASN A 1 201 ? 4.577 9.854 2.563 1.00 83.94 201 ASN A C 1
ATOM 1602 O O . ASN A 1 201 ? 5.079 10.716 3.280 1.00 83.94 201 ASN A O 1
ATOM 1606 N N . PHE A 1 202 ? 3.837 10.169 1.494 1.00 86.94 202 PHE A N 1
ATOM 1607 C CA . PHE A 1 202 ? 3.514 11.541 1.077 1.00 86.94 202 PHE A CA 1
ATOM 1608 C C . PHE A 1 202 ? 4.733 12.436 0.790 1.00 86.94 202 PHE A C 1
ATOM 1610 O O . PHE A 1 202 ? 4.612 13.660 0.800 1.00 86.94 202 PHE A O 1
ATOM 1617 N N . ILE A 1 203 ? 5.890 11.829 0.512 1.00 88.25 203 ILE A N 1
ATOM 1618 C CA . ILE A 1 203 ? 7.147 12.509 0.175 1.00 88.25 203 ILE A CA 1
ATOM 1619 C C . ILE A 1 203 ? 7.693 12.005 -1.163 1.00 88.25 203 ILE A C 1
ATOM 1621 O O . ILE A 1 203 ? 7.253 10.976 -1.684 1.00 88.25 203 ILE A O 1
ATOM 1625 N N . ASN A 1 204 ? 8.620 12.762 -1.740 1.00 90.44 204 ASN A N 1
ATOM 1626 C CA . ASN A 1 204 ? 9.235 12.444 -3.024 1.00 90.44 204 ASN A CA 1
ATOM 1627 C C . ASN A 1 204 ? 10.354 11.382 -2.871 1.00 90.44 204 ASN A C 1
ATOM 1629 O O . ASN A 1 204 ? 10.860 11.162 -1.765 1.00 90.44 204 ASN A O 1
ATOM 1633 N N . PRO A 1 205 ? 10.742 10.688 -3.960 1.00 89.62 205 PRO A N 1
ATOM 1634 C CA . PRO A 1 205 ? 11.723 9.598 -3.905 1.00 89.62 205 PRO A CA 1
ATOM 1635 C C . PRO A 1 205 ? 13.155 10.035 -3.551 1.00 89.62 205 PRO A C 1
ATOM 1637 O O . PRO A 1 205 ? 13.978 9.208 -3.174 1.00 89.62 205 PRO A O 1
ATOM 1640 N N . ASP A 1 206 ? 13.469 11.321 -3.666 1.00 92.06 206 ASP A N 1
ATOM 1641 C CA . ASP A 1 206 ? 14.719 11.946 -3.222 1.00 92.06 206 ASP A CA 1
ATOM 1642 C C . ASP A 1 206 ? 14.783 12.192 -1.705 1.00 92.06 206 ASP A C 1
ATOM 1644 O O . ASP A 1 206 ? 15.850 12.499 -1.188 1.00 92.06 206 ASP A O 1
ATOM 1648 N N . GLU A 1 207 ? 13.678 12.017 -0.978 1.00 90.69 207 GLU A N 1
ATOM 1649 C CA . GLU A 1 207 ? 13.631 12.143 0.487 1.00 90.69 207 GLU A CA 1
ATOM 1650 C C . GLU A 1 207 ? 13.315 10.812 1.188 1.00 90.69 207 GLU A C 1
ATOM 1652 O O . GLU A 1 207 ? 13.583 10.644 2.381 1.00 90.69 207 GLU A O 1
ATOM 1657 N N . LEU A 1 208 ? 12.714 9.857 0.472 1.00 91.19 208 LEU A N 1
ATOM 1658 C CA . LEU A 1 208 ? 12.257 8.590 1.039 1.00 91.19 208 LEU A CA 1
ATOM 1659 C C . LEU A 1 208 ? 13.364 7.530 1.031 1.00 91.19 208 LEU A C 1
ATOM 1661 O O . LEU A 1 208 ? 13.981 7.273 0.001 1.00 91.19 208 LEU A O 1
ATOM 1665 N N . SER A 1 209 ? 13.556 6.863 2.174 1.00 93.31 209 SER A N 1
ATOM 1666 C CA . SER A 1 209 ? 14.470 5.721 2.321 1.00 93.31 209 SER A CA 1
ATOM 1667 C C . SER A 1 209 ? 14.071 4.554 1.411 1.00 93.31 209 SER A C 1
ATOM 1669 O O . SER A 1 209 ? 12.909 4.129 1.385 1.00 93.31 209 SER A O 1
ATOM 1671 N N . MET A 1 210 ? 15.053 3.985 0.707 1.00 92.81 210 MET A N 1
ATOM 1672 C CA . MET A 1 210 ? 14.857 2.829 -0.168 1.00 92.81 210 MET A CA 1
ATOM 1673 C C . MET A 1 210 ? 14.403 1.584 0.606 1.00 92.81 210 MET A C 1
ATOM 1675 O O . MET A 1 210 ? 13.672 0.749 0.064 1.00 92.81 210 MET A O 1
ATOM 1679 N N . GLN A 1 211 ? 14.758 1.474 1.892 1.00 91.50 211 GLN A N 1
ATOM 1680 C CA . GLN A 1 211 ? 14.291 0.386 2.753 1.00 91.50 211 GLN A CA 1
ATOM 1681 C C . GLN A 1 211 ? 12.755 0.297 2.756 1.00 91.50 211 GLN A C 1
ATOM 1683 O O . GLN A 1 211 ? 12.200 -0.800 2.680 1.00 91.50 211 GLN A O 1
ATOM 1688 N N . CYS A 1 212 ? 12.059 1.441 2.773 1.00 88.31 212 CYS A N 1
ATOM 1689 C CA . CYS A 1 212 ? 10.596 1.495 2.755 1.00 88.31 212 CYS A CA 1
ATOM 1690 C C . CYS A 1 212 ? 10.013 0.811 1.506 1.00 88.31 212 CYS A C 1
ATOM 1692 O O . CYS A 1 212 ? 9.110 -0.025 1.609 1.00 88.31 212 CYS A O 1
ATOM 1694 N N . ILE A 1 213 ? 10.578 1.109 0.333 1.00 88.25 213 ILE A N 1
ATOM 1695 C CA . ILE A 1 213 ? 10.156 0.531 -0.947 1.00 88.25 213 ILE A CA 1
ATOM 1696 C C . ILE A 1 213 ? 10.494 -0.947 -1.031 1.00 88.25 213 ILE A C 1
ATOM 1698 O O . ILE A 1 213 ? 9.653 -1.739 -1.450 1.00 88.25 213 ILE A O 1
ATOM 1702 N N . LEU A 1 214 ? 11.700 -1.341 -0.627 1.00 88.56 214 LEU A N 1
ATOM 1703 C CA . LEU A 1 214 ? 12.122 -2.736 -0.714 1.00 88.56 214 LEU A CA 1
ATOM 1704 C C . LEU A 1 214 ? 11.284 -3.646 0.187 1.00 88.56 214 LEU A C 1
ATOM 1706 O O . LEU A 1 214 ? 10.935 -4.746 -0.235 1.00 88.56 214 LEU A O 1
ATOM 1710 N N . ILE A 1 215 ? 10.878 -3.183 1.374 1.00 85.62 215 ILE A N 1
ATOM 1711 C CA . ILE A 1 215 ? 9.939 -3.922 2.232 1.00 85.62 215 ILE A CA 1
ATOM 1712 C C . ILE A 1 215 ? 8.589 -4.112 1.524 1.00 85.62 215 ILE A C 1
ATOM 1714 O O . ILE A 1 215 ? 8.036 -5.216 1.544 1.00 85.62 215 ILE A O 1
ATOM 1718 N N . ALA A 1 216 ? 8.059 -3.060 0.891 1.00 83.44 216 ALA A N 1
ATOM 1719 C CA . ALA A 1 216 ? 6.791 -3.125 0.167 1.00 83.44 216 ALA A CA 1
ATOM 1720 C C . ALA A 1 216 ? 6.874 -4.064 -1.050 1.00 83.44 216 ALA A C 1
ATOM 1722 O O . ALA A 1 216 ? 6.059 -4.978 -1.182 1.00 83.44 216 ALA A O 1
ATOM 1723 N N . LEU A 1 217 ? 7.895 -3.899 -1.896 1.00 81.62 217 LEU A N 1
ATOM 1724 C CA . LEU A 1 217 ? 8.118 -4.735 -3.078 1.00 81.62 217 LEU A CA 1
ATOM 1725 C C . LEU A 1 217 ? 8.331 -6.200 -2.708 1.00 81.62 217 LEU A C 1
ATOM 1727 O O . LEU A 1 217 ? 7.765 -7.074 -3.358 1.00 81.62 217 LEU A O 1
ATOM 1731 N N . ASN A 1 218 ? 9.095 -6.482 -1.651 1.00 77.75 218 ASN A N 1
ATOM 1732 C CA . ASN A 1 218 ? 9.340 -7.854 -1.225 1.00 77.75 218 ASN A CA 1
ATOM 1733 C C . ASN A 1 218 ? 8.029 -8.571 -0.870 1.00 77.75 218 ASN A C 1
ATOM 1735 O O . ASN A 1 218 ? 7.787 -9.691 -1.313 1.00 77.75 218 ASN A O 1
ATOM 1739 N N . ARG A 1 219 ? 7.131 -7.892 -0.149 1.00 73.00 219 ARG A N 1
ATOM 1740 C CA . ARG A 1 219 ? 5.799 -8.423 0.169 1.00 73.00 219 ARG A CA 1
ATOM 1741 C C . ARG A 1 219 ? 4.928 -8.605 -1.076 1.00 73.00 219 ARG A C 1
ATOM 1743 O O . ARG A 1 219 ? 4.235 -9.609 -1.197 1.00 73.00 219 ARG A O 1
ATOM 1750 N N . PHE A 1 220 ? 4.985 -7.665 -2.017 1.00 73.00 220 PHE A N 1
ATOM 1751 C CA . PHE A 1 220 ? 4.181 -7.703 -3.244 1.00 73.00 220 PHE A CA 1
ATOM 1752 C C . PHE A 1 220 ? 4.644 -8.761 -4.252 1.00 73.00 220 PHE A C 1
ATOM 1754 O O . PHE A 1 220 ? 3.834 -9.242 -5.043 1.00 73.00 220 PHE A O 1
ATOM 1761 N N . LEU A 1 221 ? 5.931 -9.114 -4.241 1.00 68.38 221 LEU A N 1
ATOM 1762 C CA . LEU A 1 221 ? 6.502 -10.122 -5.134 1.00 68.38 221 LEU A CA 1
ATOM 1763 C C . LEU A 1 221 ? 6.383 -11.544 -4.577 1.00 68.38 221 LEU A C 1
ATOM 176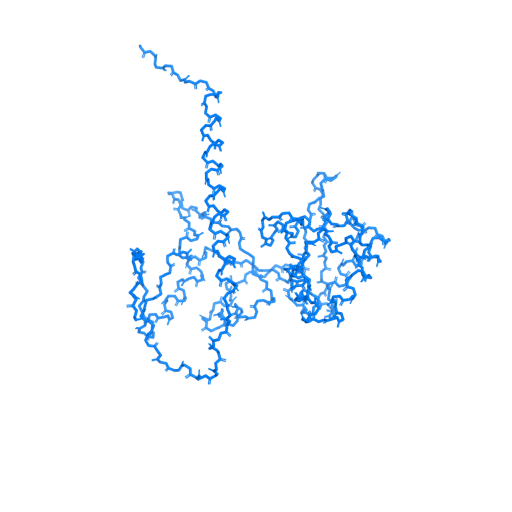5 O O . LEU A 1 221 ? 6.221 -12.480 -5.359 1.00 68.38 221 LEU A O 1
ATOM 1769 N N . GLN A 1 222 ? 6.467 -11.713 -3.253 1.00 67.00 222 GLN A N 1
ATOM 1770 C CA . GLN A 1 222 ? 6.457 -13.036 -2.623 1.00 67.00 222 GLN A CA 1
ATOM 1771 C C . GLN A 1 222 ? 5.047 -13.582 -2.376 1.00 67.00 222 GLN A C 1
ATOM 1773 O O . GLN A 1 222 ? 4.814 -14.779 -2.545 1.00 67.00 222 GLN A O 1
ATOM 1778 N N . GLU A 1 223 ? 4.097 -12.734 -1.981 1.00 75.12 223 GLU A N 1
ATOM 1779 C CA . GLU A 1 223 ? 2.747 -13.185 -1.652 1.00 75.12 223 GLU A CA 1
ATOM 1780 C C . GLU A 1 223 ? 1.804 -13.039 -2.847 1.00 75.12 223 GLU A C 1
ATOM 1782 O O . GLU A 1 223 ? 1.607 -11.942 -3.373 1.00 75.12 223 GLU A O 1
ATOM 1787 N N . LYS A 1 224 ? 1.140 -14.140 -3.228 1.00 79.25 224 LYS A N 1
ATOM 1788 C CA . LYS A 1 224 ? 0.209 -14.185 -4.369 1.00 79.25 224 LYS A CA 1
ATOM 1789 C C . LYS A 1 224 ? -0.845 -13.076 -4.329 1.00 79.25 224 LYS A C 1
ATOM 1791 O O . LYS A 1 224 ? -1.179 -12.528 -5.369 1.00 79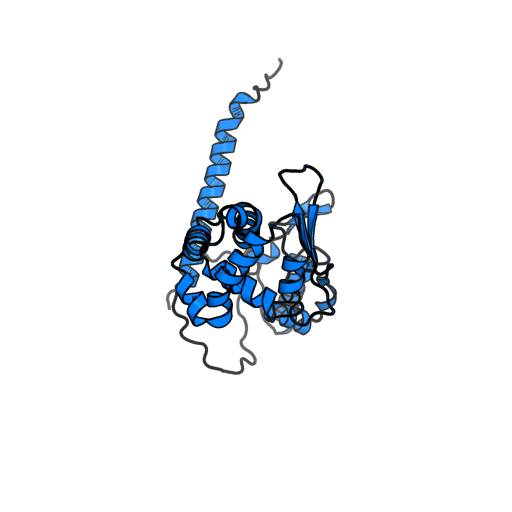.25 224 LYS A O 1
ATOM 1796 N N . HIS A 1 225 ? -1.354 -12.744 -3.145 1.00 84.25 225 HIS A N 1
ATOM 1797 C CA . HIS A 1 225 ? -2.335 -11.676 -2.942 1.00 84.25 225 HIS A CA 1
ATOM 1798 C C . HIS A 1 225 ? -1.777 -10.515 -2.109 1.00 84.25 225 HIS A C 1
ATOM 1800 O O . HIS A 1 225 ? -2.541 -9.670 -1.654 1.00 84.25 225 HIS A O 1
ATOM 1806 N N . GLY A 1 226 ? -0.453 -10.433 -1.935 1.00 83.50 226 GLY A N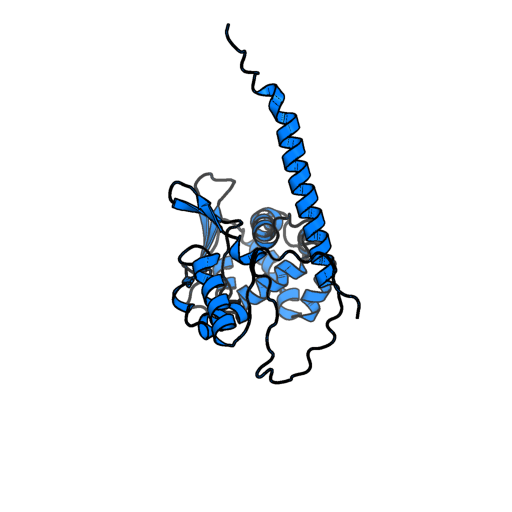 1
ATOM 1807 C CA . GLY A 1 226 ? 0.189 -9.448 -1.064 1.00 83.50 226 GLY A CA 1
ATOM 1808 C C . GLY A 1 226 ? -0.102 -8.002 -1.465 1.00 83.50 226 GLY A C 1
ATOM 1809 O O . GLY A 1 226 ? -0.362 -7.161 -0.607 1.00 83.50 226 GLY A O 1
ATOM 1810 N N . SER A 1 227 ? -0.116 -7.730 -2.774 1.00 85.88 227 SER A N 1
ATOM 1811 C CA . SER A 1 227 ? -0.458 -6.422 -3.351 1.00 85.88 227 SER A CA 1
ATOM 1812 C C . SER A 1 227 ? -1.945 -6.242 -3.672 1.00 85.88 227 SER A C 1
ATOM 1814 O O . SER A 1 227 ? -2.320 -5.199 -4.206 1.00 85.88 227 SER A O 1
ATOM 1816 N N . LYS A 1 228 ? -2.810 -7.221 -3.364 1.00 89.62 228 LYS A N 1
ATOM 1817 C CA . LYS A 1 228 ? -4.258 -7.066 -3.557 1.00 89.62 228 LYS A CA 1
ATOM 1818 C C . LYS A 1 228 ? -4.771 -6.029 -2.561 1.00 89.62 228 LYS A C 1
ATOM 1820 O O . LYS A 1 228 ? -4.387 -6.051 -1.391 1.00 89.62 228 LYS A O 1
ATOM 1825 N N . MET A 1 229 ? -5.609 -5.118 -3.045 1.00 91.69 229 MET A N 1
ATOM 1826 C CA . MET A 1 229 ? -6.100 -3.972 -2.284 1.00 91.69 229 MET A CA 1
ATOM 1827 C C . MET A 1 229 ? -7.548 -4.189 -1.845 1.00 91.69 229 MET A C 1
ATOM 1829 O O . MET A 1 229 ? -8.367 -4.716 -2.602 1.00 91.69 229 MET A O 1
ATOM 1833 N N . ALA A 1 230 ? -7.868 -3.740 -0.637 1.00 93.56 230 ALA A N 1
ATOM 1834 C CA . ALA A 1 230 ? -9.214 -3.691 -0.091 1.00 93.56 230 ALA A CA 1
ATOM 1835 C C . ALA A 1 230 ? -9.507 -2.325 0.532 1.00 93.56 230 ALA A C 1
ATOM 1837 O O . ALA A 1 230 ? -8.624 -1.663 1.082 1.00 93.56 230 ALA A O 1
ATOM 1838 N N . PHE A 1 231 ? -10.780 -1.948 0.475 1.00 92.69 231 PHE A N 1
ATOM 1839 C CA . PHE A 1 231 ? -11.339 -0.814 1.206 1.00 92.69 231 PHE A CA 1
ATOM 1840 C C . PHE A 1 231 ? -12.262 -1.328 2.303 1.00 92.69 231 PHE A C 1
ATOM 1842 O O . PHE A 1 231 ? -12.819 -2.418 2.180 1.00 92.69 231 PHE A O 1
ATOM 1849 N N . VAL A 1 232 ? -12.434 -0.555 3.369 1.00 91.69 232 VAL A N 1
ATOM 1850 C CA . VAL A 1 232 ? -13.454 -0.863 4.375 1.00 91.69 232 VAL A CA 1
ATOM 1851 C C . VAL A 1 232 ? -14.814 -0.429 3.834 1.00 91.69 232 VAL A C 1
ATOM 1853 O O . VAL A 1 232 ? -14.925 0.584 3.151 1.00 91.69 232 VAL A O 1
ATOM 1856 N N . ASP A 1 233 ? -15.853 -1.202 4.124 1.00 91.94 233 ASP A N 1
ATOM 1857 C CA . ASP A 1 233 ? -17.232 -0.983 3.670 1.00 91.94 233 ASP A CA 1
ATOM 1858 C C . ASP A 1 233 ? -17.972 0.186 4.363 1.00 91.94 233 ASP A C 1
ATOM 1860 O O . ASP A 1 233 ? -19.200 0.201 4.439 1.00 91.94 233 ASP A O 1
ATOM 1864 N N . GLY A 1 234 ? -17.230 1.166 4.878 1.00 90.44 234 GLY A N 1
ATOM 1865 C CA . GLY A 1 234 ? -17.737 2.362 5.543 1.00 90.44 234 GLY A CA 1
ATOM 1866 C C . GLY A 1 234 ? -16.651 3.055 6.369 1.00 90.44 234 GLY A C 1
ATOM 1867 O O . GLY A 1 234 ? -15.471 2.720 6.266 1.00 90.44 234 GLY A O 1
ATOM 1868 N N . ASN A 1 235 ? -17.060 3.995 7.223 1.00 88.62 235 ASN A N 1
ATOM 1869 C CA . ASN A 1 235 ? -16.136 4.802 8.023 1.00 88.62 235 ASN A CA 1
ATOM 1870 C C . ASN A 1 235 ? -15.322 3.948 9.020 1.00 88.62 235 ASN A C 1
ATOM 1872 O O . ASN A 1 235 ? -15.844 3.051 9.688 1.00 88.62 235 ASN A O 1
ATOM 1876 N N . LEU A 1 236 ? -14.030 4.247 9.164 1.00 88.19 236 LEU A N 1
ATOM 1877 C CA . LEU A 1 236 ? -13.125 3.490 10.039 1.00 88.19 236 LEU A CA 1
ATOM 1878 C C . LEU A 1 236 ? -13.514 3.481 11.532 1.00 88.19 236 LEU A C 1
ATOM 1880 O O . LEU A 1 236 ? -13.341 2.433 12.171 1.00 88.19 236 LEU A O 1
ATOM 1884 N N . PRO A 1 237 ? -14.031 4.574 12.131 1.00 87.56 237 PRO A N 1
ATOM 1885 C CA . PRO A 1 237 ? -14.459 4.569 13.525 1.00 87.56 237 PRO A CA 1
ATOM 1886 C C . PRO A 1 237 ? -15.505 3.491 13.822 1.00 87.56 237 PRO A C 1
ATOM 1888 O O . PRO A 1 237 ? -15.302 2.670 14.715 1.00 87.56 237 PRO A O 1
ATOM 1891 N N . GLU A 1 238 ? -16.584 3.422 13.050 1.00 88.44 238 GLU A N 1
ATOM 1892 C CA . GLU A 1 238 ? -17.659 2.453 13.280 1.00 88.44 238 GLU A CA 1
ATOM 1893 C C . GLU A 1 238 ? -17.300 1.062 12.752 1.00 88.44 238 GLU A C 1
ATOM 1895 O O . GLU A 1 238 ? -17.588 0.040 13.386 1.00 88.44 238 GLU A O 1
ATOM 1900 N N . ARG A 1 239 ? -16.659 0.997 11.580 1.00 90.19 239 ARG A N 1
ATOM 1901 C CA . ARG A 1 239 ? -16.421 -0.274 10.891 1.00 90.19 239 ARG A CA 1
ATOM 1902 C C . ARG A 1 239 ? -15.195 -1.027 11.400 1.00 90.19 239 ARG A C 1
ATOM 1904 O O . ARG A 1 239 ? -15.169 -2.248 11.265 1.00 90.19 239 ARG A O 1
ATOM 1911 N N . LEU A 1 240 ? -14.233 -0.366 12.039 1.00 91.12 240 LEU A N 1
ATOM 1912 C CA . LEU A 1 240 ? -13.032 -1.016 12.575 1.00 91.12 240 LEU A CA 1
ATOM 1913 C C . LEU A 1 240 ? -12.813 -0.732 14.062 1.00 91.12 240 LEU A C 1
ATOM 1915 O O . LEU A 1 240 ? -12.596 -1.656 14.845 1.00 91.12 240 LEU A O 1
ATOM 1919 N N . CYS A 1 241 ? -12.883 0.530 14.478 1.00 90.69 241 CYS A N 1
ATOM 1920 C CA . CYS A 1 241 ? -12.491 0.898 15.838 1.00 90.69 241 CYS A CA 1
ATOM 1921 C C . CYS A 1 241 ? -13.503 0.427 16.886 1.00 90.69 241 CYS A C 1
ATOM 1923 O O . CYS A 1 241 ? -13.098 -0.080 17.929 1.00 90.69 241 CYS A O 1
ATOM 1925 N N . MET A 1 242 ? -14.804 0.563 16.618 1.00 91.31 242 MET A N 1
ATOM 1926 C CA . MET A 1 242 ? -15.852 0.135 17.549 1.00 91.31 242 MET A CA 1
ATOM 1927 C C . MET A 1 242 ? -15.795 -1.365 17.881 1.00 91.31 242 MET A C 1
ATOM 1929 O O . MET A 1 242 ? -15.754 -1.676 19.069 1.00 91.31 242 MET A O 1
ATOM 1933 N N . PRO A 1 243 ? -15.648 -2.292 16.912 1.00 93.38 243 PRO A N 1
ATOM 1934 C CA . PRO A 1 243 ? -15.404 -3.705 17.212 1.00 93.38 243 PRO A CA 1
ATOM 1935 C C . PRO A 1 243 ? -14.233 -3.950 18.175 1.00 93.38 243 PRO A C 1
ATOM 1937 O O . PRO A 1 243 ? -14.345 -4.764 19.090 1.00 93.38 243 PRO A O 1
ATOM 1940 N N . ILE A 1 244 ? -13.123 -3.219 18.014 1.00 92.50 244 ILE A N 1
ATOM 1941 C CA . ILE A 1 244 ? -11.965 -3.311 18.918 1.00 92.50 244 ILE A CA 1
ATOM 1942 C C . ILE A 1 244 ? -12.344 -2.817 20.321 1.00 92.50 244 ILE A C 1
ATOM 1944 O O . ILE A 1 244 ? -12.020 -3.461 21.319 1.00 92.50 244 ILE A O 1
ATOM 1948 N N . VAL A 1 245 ? -13.043 -1.681 20.413 1.00 91.56 245 VAL A N 1
ATOM 1949 C CA . VAL A 1 245 ? -13.500 -1.104 21.687 1.00 91.56 245 VAL A CA 1
ATOM 1950 C C . VAL A 1 245 ? -14.435 -2.059 22.424 1.00 91.56 245 VAL A C 1
ATOM 1952 O O . VAL A 1 245 ? -14.252 -2.288 23.621 1.00 91.56 245 VAL A O 1
ATOM 1955 N N . ASP A 1 246 ? -15.397 -2.647 21.722 1.00 93.31 246 ASP A N 1
ATOM 1956 C CA . ASP A 1 246 ? -16.361 -3.586 22.292 1.00 93.31 246 ASP A CA 1
ATOM 1957 C C . ASP A 1 246 ? -15.662 -4.869 22.760 1.00 93.31 246 ASP A C 1
ATOM 1959 O O . ASP A 1 246 ? -15.905 -5.360 23.868 1.00 93.31 246 ASP A O 1
ATOM 1963 N N . HIS A 1 247 ? -14.695 -5.359 21.980 1.00 93.19 247 HIS A N 1
ATOM 1964 C CA . HIS A 1 247 ? -13.861 -6.501 22.345 1.00 93.19 247 HIS A CA 1
ATOM 1965 C C . HIS A 1 247 ? -13.026 -6.247 23.612 1.00 93.19 247 HIS A C 1
ATOM 1967 O O . HIS A 1 247 ? -12.912 -7.138 24.457 1.00 93.19 247 HIS A O 1
ATOM 1973 N N . ILE A 1 248 ? -12.482 -5.037 23.786 1.00 91.62 248 ILE A N 1
ATOM 1974 C CA . ILE A 1 248 ? -11.761 -4.632 25.004 1.00 91.62 248 ILE A CA 1
ATOM 1975 C C . ILE A 1 248 ? -12.719 -4.555 26.201 1.00 91.62 248 ILE A C 1
ATOM 1977 O O . ILE A 1 248 ? -12.432 -5.121 27.259 1.00 91.62 248 ILE A O 1
ATOM 1981 N N . ARG A 1 249 ? -13.871 -3.891 26.037 1.00 91.44 249 ARG A N 1
ATOM 1982 C CA . ARG A 1 249 ? -14.869 -3.703 27.105 1.00 91.44 249 ARG A CA 1
ATOM 1983 C C . ARG A 1 249 ? -15.454 -5.021 27.598 1.00 91.44 249 ARG A C 1
ATOM 1985 O O . ARG A 1 249 ? -15.572 -5.214 28.804 1.00 91.44 249 ARG A O 1
ATOM 1992 N N . SER A 1 250 ? -15.741 -5.956 26.692 1.00 94.31 250 SER A N 1
ATOM 1993 C CA . SER A 1 250 ? -16.245 -7.294 27.046 1.00 94.31 250 SER A CA 1
ATOM 1994 C C . SER A 1 250 ? -15.287 -8.103 27.933 1.00 94.31 250 SER A C 1
ATOM 1996 O O . SER A 1 250 ? -15.717 -9.020 28.625 1.00 94.31 250 SER A O 1
ATOM 1998 N N . ARG A 1 251 ? -13.994 -7.744 27.960 1.00 94.38 251 ARG A N 1
ATOM 1999 C CA . ARG A 1 251 ? -12.956 -8.374 28.795 1.00 94.38 251 ARG A CA 1
ATOM 2000 C C . ARG A 1 251 ? -12.590 -7.554 30.034 1.00 94.38 251 ARG A C 1
ATOM 2002 O O . ARG A 1 251 ? -11.548 -7.791 30.638 1.00 94.38 251 ARG A O 1
ATOM 2009 N N . GLY A 1 252 ? -13.421 -6.580 30.405 1.00 91.56 252 GLY A N 1
ATOM 2010 C CA . GLY A 1 252 ? -13.204 -5.729 31.576 1.00 91.56 252 GLY A CA 1
ATOM 2011 C C . GLY A 1 252 ? -12.167 -4.621 31.374 1.00 91.56 252 GLY A C 1
ATOM 2012 O O . GLY A 1 252 ? -11.775 -3.975 32.343 1.00 91.56 252 GLY A O 1
ATOM 2013 N N . GLY A 1 253 ? -11.709 -4.387 30.139 1.00 90.81 253 GLY A N 1
ATOM 2014 C CA . GLY A 1 253 ? -10.870 -3.237 29.808 1.00 90.81 253 GLY A CA 1
ATOM 2015 C C . GLY A 1 253 ? -11.688 -1.949 29.686 1.00 90.81 253 GLY A C 1
ATOM 2016 O O . GLY A 1 253 ? -12.870 -1.973 29.342 1.00 90.81 253 GLY A O 1
ATOM 2017 N N . GLU A 1 254 ? -11.051 -0.801 29.921 1.00 87.88 254 GLU A N 1
ATOM 2018 C CA . GLU A 1 254 ? -11.721 0.500 29.859 1.00 87.88 254 GLU A CA 1
ATOM 2019 C C . GLU A 1 254 ? -11.185 1.372 28.715 1.00 87.88 254 GLU A C 1
ATOM 2021 O O . GLU A 1 254 ? -9.979 1.609 28.588 1.00 87.88 254 GLU A O 1
ATOM 2026 N N . VAL A 1 255 ? -12.106 1.901 27.902 1.00 86.06 255 VAL A N 1
ATOM 2027 C CA . VAL A 1 255 ? -11.807 2.842 26.815 1.00 86.06 255 VAL A CA 1
ATOM 2028 C C . VAL A 1 255 ? -12.466 4.183 27.117 1.00 86.06 255 VAL A C 1
ATOM 2030 O O . VAL A 1 255 ? -13.696 4.294 27.087 1.00 86.06 255 VAL A O 1
ATOM 2033 N N . ARG A 1 256 ? -11.635 5.200 27.379 1.00 82.81 256 ARG A N 1
ATOM 2034 C CA . ARG A 1 256 ? -12.062 6.572 27.686 1.00 82.81 256 ARG A CA 1
ATOM 2035 C C . ARG A 1 256 ? -11.709 7.527 26.550 1.00 82.81 256 ARG A C 1
ATOM 2037 O O . ARG A 1 256 ? -10.554 7.621 26.130 1.00 82.81 256 ARG A O 1
ATOM 2044 N N . LEU A 1 257 ? -12.705 8.277 26.091 1.00 81.75 257 LEU A N 1
ATOM 2045 C CA . LEU A 1 257 ? -12.524 9.389 25.157 1.00 81.75 257 LEU A CA 1
ATOM 2046 C C . LEU A 1 257 ? -12.283 10.693 25.930 1.00 81.75 257 LEU A C 1
ATOM 2048 O O . LEU A 1 257 ? -12.458 10.751 27.146 1.00 81.75 257 LEU A O 1
ATOM 2052 N N . ASN A 1 258 ? -11.835 11.740 25.239 1.00 79.75 258 ASN A N 1
ATOM 2053 C CA . ASN A 1 258 ? -11.601 13.083 25.788 1.00 79.75 258 ASN A CA 1
ATOM 2054 C C . ASN A 1 258 ? -10.626 13.138 26.980 1.00 79.75 258 ASN A C 1
ATOM 2056 O O . ASN A 1 258 ? -10.626 14.081 27.765 1.00 79.75 258 ASN A O 1
ATOM 2060 N N . SER A 1 259 ? -9.747 12.142 27.095 1.00 83.19 259 SER A N 1
ATOM 2061 C CA . SER A 1 259 ? -8.862 11.950 28.248 1.00 83.19 259 SER A CA 1
ATOM 2062 C C . SER A 1 259 ? -7.408 12.293 27.909 1.00 83.19 259 SER A C 1
ATOM 2064 O O . SER A 1 259 ? -6.540 11.425 27.878 1.00 83.19 259 SER A O 1
ATOM 2066 N N . ARG A 1 260 ? -7.125 13.568 27.600 1.00 80.69 260 ARG A N 1
ATOM 2067 C CA . ARG A 1 260 ? -5.768 14.020 27.234 1.00 80.69 260 ARG A CA 1
ATOM 2068 C C . ARG A 1 260 ? -4.786 13.845 28.404 1.00 80.69 260 ARG A C 1
ATOM 2070 O O . ARG A 1 260 ? -4.939 14.495 29.437 1.00 80.69 260 ARG A O 1
ATOM 2077 N N . ILE A 1 261 ? -3.729 13.053 28.204 1.00 84.44 261 ILE A N 1
ATOM 2078 C CA . ILE A 1 261 ? -2.637 12.898 29.180 1.00 84.44 261 ILE A CA 1
ATOM 2079 C C . ILE A 1 261 ? -1.885 14.228 29.335 1.00 84.44 261 ILE A C 1
ATOM 2081 O O . ILE A 1 261 ? -1.369 14.775 28.361 1.00 84.44 261 ILE A O 1
ATOM 2085 N N . LYS A 1 262 ? -1.828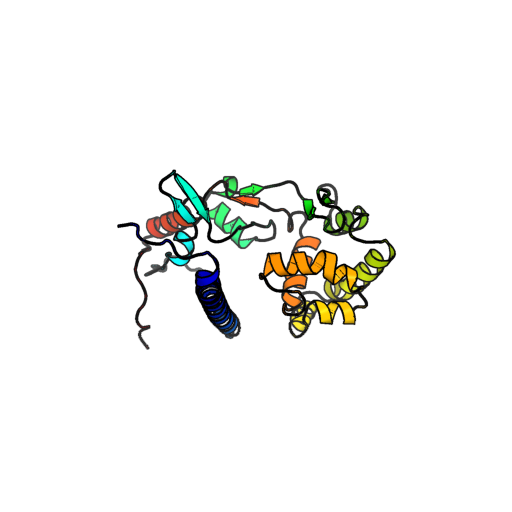 14.754 30.567 1.00 82.19 262 LYS A N 1
ATOM 2086 C CA . LYS A 1 262 ? -1.163 16.033 30.888 1.00 82.19 262 LYS A CA 1
ATOM 2087 C C . LYS A 1 262 ? 0.294 15.865 31.323 1.00 82.19 262 LYS A C 1
ATOM 2089 O O . LYS A 1 262 ? 1.131 16.690 30.973 1.00 82.19 262 LYS A O 1
ATOM 2094 N N . LYS A 1 263 ? 0.599 14.807 32.074 1.00 83.44 263 LYS A N 1
ATOM 2095 C CA . LYS A 1 263 ? 1.945 14.479 32.561 1.00 83.44 263 LYS A CA 1
ATOM 2096 C C . LYS A 1 263 ? 2.049 12.961 32.715 1.00 83.44 263 LYS A C 1
ATOM 2098 O O . LYS A 1 263 ? 1.085 12.332 33.145 1.00 83.44 263 LYS A O 1
ATOM 2103 N N . ARG A 1 264 ? 3.192 12.378 32.349 1.00 75.94 264 ARG A N 1
ATOM 2104 C CA . ARG A 1 264 ? 3.512 10.984 32.687 1.00 75.94 264 ARG A CA 1
ATOM 2105 C C . ARG A 1 264 ? 4.069 10.986 34.109 1.00 75.94 264 ARG A C 1
ATOM 2107 O O . ARG A 1 264 ? 4.955 11.788 34.389 1.00 75.94 264 ARG A O 1
ATOM 2114 N N . ALA A 1 265 ? 3.524 10.164 35.001 1.00 72.75 265 ALA A N 1
ATOM 2115 C CA . ALA A 1 265 ? 4.137 9.970 36.309 1.00 72.75 265 ALA A CA 1
ATOM 2116 C C . ALA A 1 265 ? 5.527 9.348 36.102 1.00 72.75 265 ALA A C 1
ATOM 2118 O O . ALA A 1 265 ? 5.661 8.389 35.339 1.00 72.75 265 ALA A O 1
ATOM 2119 N N . GLU A 1 266 ? 6.549 9.945 36.706 1.00 68.06 266 GLU A N 1
ATOM 2120 C CA . GLU A 1 266 ? 7.878 9.344 36.799 1.00 68.06 266 GLU A CA 1
ATOM 2121 C C . GLU A 1 266 ? 7.826 8.351 37.961 1.00 68.06 266 GLU A C 1
ATOM 2123 O O . GLU A 1 266 ? 7.433 8.721 39.068 1.00 68.06 266 GLU A O 1
ATOM 2128 N N . SER A 1 267 ? 8.102 7.084 37.652 1.00 55.41 267 SER A N 1
ATOM 2129 C CA . SER A 1 267 ? 8.271 5.991 38.613 1.00 55.41 267 SER A CA 1
ATOM 2130 C C . SER A 1 267 ? 9.726 5.888 39.031 1.00 55.41 267 SER A C 1
ATOM 2132 O O . SER A 1 267 ? 10.554 5.896 38.087 1.00 55.41 267 SER A O 1
#

Sequence (267 aa):
MALAVPSPVTWAPLVVMLLTGIARRRHRQQQRWLQLQRRPRHLMNGGSVRGCPLSGFQAQLILSSCLKDEDGDWYETGLHIFFGAYLNIQNLFGELGIEGRLQWKEHSMIFAMPNKPGEFSRFDFPETLRAPGYGAILRNNEMLTWPEKVKFAFGLLPAMVGGQPYVEAQDGLTISEWMKKQGVPDRVNDEVFIAMSKALNFINPDELSMQCILIALNRFLQEKHGSKMAFVDGNLPERLCMPIVDHIRSRGGEVRLNSRIKKRAES

Organism: NCBI:txid422564